Protein AF-A0A8T5TTQ6-F1 (afdb_monomer_lite)

pLDDT: mean 71.46, std 14.11, range [25.94, 92.44]

Radius of gyration: 20.13 Å; chains: 1; bounding box: 42×53×56 Å

Structure (mmCIF, N/CA/C/O backbone):
data_AF-A0A8T5TTQ6-F1
#
_entry.id   AF-A0A8T5TTQ6-F1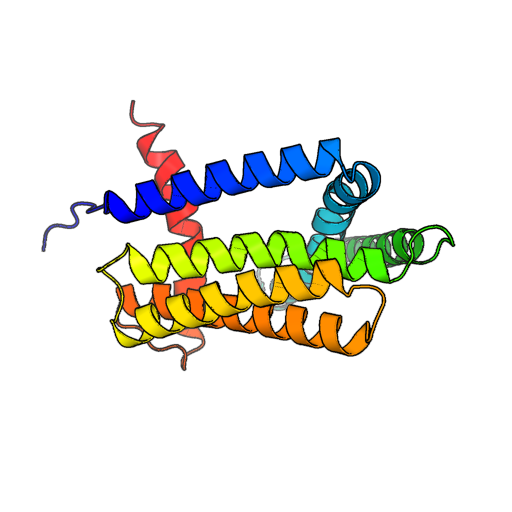
#
loop_
_atom_site.group_PDB
_atom_site.id
_atom_site.type_symbol
_atom_site.label_atom_id
_atom_site.label_alt_id
_atom_site.label_comp_id
_atom_site.label_asym_id
_atom_site.label_entity_id
_atom_site.label_seq_id
_atom_site.pdbx_PDB_ins_code
_atom_site.Cartn_x
_atom_site.Cartn_y
_atom_site.Cartn_z
_atom_site.occupancy
_atom_site.B_iso_or_equiv
_atom_site.auth_seq_id
_atom_site.auth_comp_id
_atom_site.auth_asym_id
_atom_site.auth_atom_id
_atom_site.pdbx_PDB_model_num
ATOM 1 N N . MET A 1 1 ? -15.561 -0.392 35.093 1.00 35.78 1 MET A N 1
ATOM 2 C CA . MET A 1 1 ? -14.803 -1.335 34.239 1.00 35.78 1 MET A CA 1
ATOM 3 C C . MET A 1 1 ? -13.397 -0.790 34.070 1.00 35.78 1 MET A C 1
ATOM 5 O O . MET A 1 1 ? -13.242 0.322 33.590 1.00 35.78 1 MET A O 1
ATOM 9 N N . SER A 1 2 ? -12.405 -1.515 34.583 1.00 25.94 2 SER A N 1
ATOM 10 C CA . SE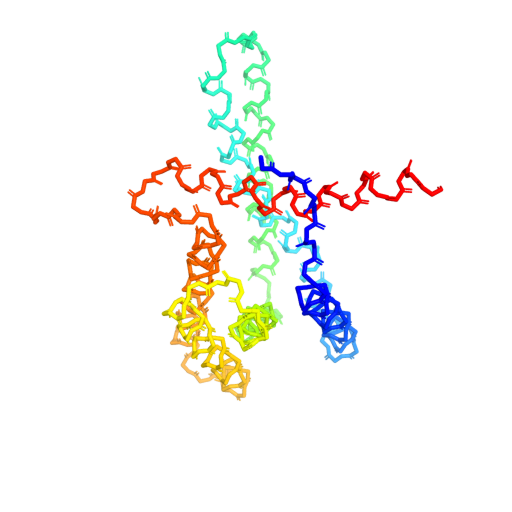R A 1 2 ? -11.007 -1.082 34.675 1.00 25.94 2 SER A CA 1
ATOM 11 C C . SER A 1 2 ? -10.356 -1.003 33.289 1.00 25.94 2 SER A C 1
ATOM 13 O O . SER A 1 2 ? -10.208 -2.018 32.612 1.00 25.94 2 SER A O 1
ATOM 15 N N . HIS A 1 3 ? -9.965 0.207 32.884 1.00 33.44 3 HIS A N 1
ATOM 16 C CA . HIS A 1 3 ? -9.176 0.521 31.687 1.00 33.44 3 HIS A CA 1
ATOM 17 C C . HIS A 1 3 ? -7.699 0.115 31.884 1.00 33.44 3 HIS A C 1
ATOM 19 O O . HIS A 1 3 ? -6.787 0.928 31.766 1.00 33.44 3 HIS A O 1
ATOM 25 N N . LYS A 1 4 ? -7.431 -1.155 32.212 1.00 37.69 4 LYS A N 1
ATOM 26 C CA . LYS A 1 4 ? -6.070 -1.699 32.132 1.00 37.69 4 LYS A CA 1
ATOM 27 C C . LYS A 1 4 ? -5.820 -2.192 30.712 1.00 37.69 4 LYS A C 1
ATOM 29 O O . LYS A 1 4 ? -6.401 -3.180 30.274 1.00 37.69 4 LYS A O 1
ATOM 34 N N . SER A 1 5 ? -4.962 -1.439 30.027 1.00 39.16 5 SER A N 1
ATOM 35 C CA . SER A 1 5 ? -4.229 -1.774 28.807 1.00 39.16 5 SER A CA 1
ATOM 36 C C . SER A 1 5 ? -3.889 -3.268 28.737 1.00 39.16 5 SER A C 1
ATOM 38 O O . SER A 1 5 ? -2.884 -3.727 29.274 1.00 39.16 5 SER A O 1
ATOM 40 N N . TYR A 1 6 ? -4.728 -4.047 28.057 1.00 41.78 6 TYR A N 1
ATOM 41 C CA . TYR A 1 6 ? -4.294 -5.309 27.474 1.00 41.78 6 TYR A CA 1
ATOM 42 C C . TYR A 1 6 ? -3.730 -4.988 26.094 1.00 41.78 6 TYR A C 1
ATOM 44 O O . TYR A 1 6 ? -4.358 -5.237 25.062 1.00 41.78 6 TYR A O 1
ATOM 52 N N . MET A 1 7 ? -2.518 -4.429 26.061 1.00 51.47 7 MET A N 1
ATOM 53 C CA . MET A 1 7 ? -1.694 -4.514 24.863 1.00 51.47 7 MET A CA 1
ATOM 54 C C . MET A 1 7 ? -1.405 -6.001 24.627 1.00 51.47 7 MET A C 1
ATOM 56 O O . MET A 1 7 ? -0.550 -6.617 25.260 1.00 51.47 7 MET A O 1
ATOM 60 N N . ASN A 1 8 ? -2.221 -6.623 23.776 1.00 63.75 8 ASN A N 1
ATOM 61 C CA . ASN A 1 8 ? -2.176 -8.057 23.529 1.00 63.75 8 ASN A CA 1
ATOM 62 C C . ASN A 1 8 ? -0.785 -8.435 22.986 1.00 63.75 8 ASN A C 1
ATOM 64 O O . ASN A 1 8 ? -0.402 -7.972 21.910 1.00 63.75 8 ASN A O 1
ATOM 68 N N . ARG A 1 9 ? -0.039 -9.291 23.704 1.00 65.62 9 ARG A N 1
ATOM 69 C CA . ARG A 1 9 ? 1.319 -9.740 23.322 1.00 65.62 9 ARG A CA 1
ATOM 70 C C . ARG A 1 9 ? 1.391 -10.228 21.870 1.00 65.62 9 ARG A C 1
ATOM 72 O O . ARG A 1 9 ? 2.394 -9.999 21.201 1.00 65.62 9 ARG A O 1
ATOM 79 N N . ARG A 1 10 ? 0.308 -10.823 21.351 1.00 64.75 10 ARG A N 1
ATOM 80 C CA . ARG A 1 10 ? 0.212 -11.269 19.951 1.00 64.75 10 ARG A CA 1
ATOM 81 C C . ARG A 1 10 ? 0.235 -10.104 18.955 1.00 64.75 10 ARG A C 1
ATOM 83 O O . ARG A 1 10 ? 0.868 -10.218 17.913 1.00 64.75 10 ARG A O 1
ATOM 90 N N . LYS A 1 11 ? -0.381 -8.958 19.278 1.00 64.56 11 LYS A N 1
ATOM 91 C CA . LYS A 1 11 ? -0.320 -7.745 18.437 1.00 64.56 11 LYS A CA 1
ATOM 92 C C . LYS A 1 11 ? 1.098 -7.184 18.368 1.00 64.56 11 LYS A C 1
ATOM 94 O O . LYS A 1 11 ? 1.550 -6.809 17.290 1.00 64.56 11 LYS A O 1
ATOM 99 N N . LEU A 1 12 ? 1.794 -7.160 19.504 1.00 66.62 12 LEU A N 1
ATOM 100 C CA . LEU A 1 12 ? 3.167 -6.665 19.595 1.00 66.62 12 LEU A CA 1
ATOM 101 C C . LEU A 1 12 ? 4.131 -7.583 18.830 1.00 66.62 12 LEU A C 1
ATOM 103 O O . LEU A 1 12 ? 4.945 -7.103 18.050 1.00 66.62 12 LEU A O 1
ATOM 107 N N . MET A 1 13 ? 3.950 -8.902 18.944 1.00 69.81 13 MET A N 1
ATOM 108 C CA . MET A 1 13 ? 4.696 -9.890 18.161 1.00 69.81 13 MET A CA 1
ATOM 109 C C . MET A 1 13 ? 4.480 -9.717 16.650 1.00 69.81 13 MET A C 1
ATOM 111 O O . MET A 1 13 ? 5.453 -9.674 15.904 1.00 69.81 13 MET A O 1
ATOM 115 N N . VAL A 1 14 ? 3.233 -9.543 16.190 1.00 71.81 14 VAL A N 1
ATOM 116 C CA . VAL A 1 14 ? 2.944 -9.299 14.764 1.00 71.81 14 VAL A CA 1
ATOM 117 C C . VAL A 1 14 ? 3.561 -7.985 14.285 1.00 71.81 14 VAL A C 1
ATOM 119 O O . VAL A 1 14 ? 4.157 -7.951 13.213 1.00 71.81 14 VAL A O 1
ATOM 122 N N . ASN A 1 15 ? 3.464 -6.910 15.069 1.00 68.12 15 ASN A N 1
ATOM 123 C CA . ASN A 1 15 ? 4.078 -5.632 14.710 1.00 68.12 15 ASN A CA 1
ATOM 124 C C . ASN A 1 15 ? 5.611 -5.730 14.649 1.00 68.12 15 ASN A C 1
ATOM 126 O O . ASN A 1 15 ? 6.204 -5.158 13.739 1.00 68.12 15 ASN A O 1
ATOM 130 N N . ASN A 1 16 ? 6.244 -6.495 15.543 1.00 71.44 16 ASN A N 1
ATOM 131 C CA . ASN A 1 16 ? 7.686 -6.742 15.501 1.00 71.44 16 ASN A CA 1
ATOM 132 C C . ASN A 1 16 ? 8.085 -7.569 14.273 1.00 71.44 16 ASN A C 1
ATOM 134 O O . ASN A 1 16 ? 9.034 -7.202 13.592 1.00 71.44 16 ASN A O 1
ATOM 138 N N . ILE A 1 17 ? 7.346 -8.636 13.942 1.00 73.94 17 ILE A N 1
ATOM 139 C CA . ILE A 1 17 ? 7.608 -9.447 12.739 1.00 73.94 17 ILE A CA 1
ATOM 140 C C . ILE A 1 17 ? 7.480 -8.587 11.478 1.00 73.94 17 ILE A C 1
ATOM 142 O O . ILE A 1 17 ? 8.355 -8.627 10.616 1.00 73.94 17 ILE A O 1
ATOM 146 N N . VAL A 1 18 ? 6.423 -7.776 11.374 1.00 73.69 18 VAL A N 1
ATOM 147 C CA . VAL A 1 18 ? 6.233 -6.852 10.246 1.00 73.69 18 VAL A CA 1
ATOM 148 C C . VAL A 1 18 ? 7.346 -5.803 10.209 1.00 73.69 18 VAL A C 1
ATOM 150 O O . VAL A 1 18 ? 7.885 -5.543 9.139 1.00 73.69 18 VAL A O 1
ATOM 153 N N . GLY A 1 19 ? 7.739 -5.248 11.358 1.00 68.06 19 GLY A N 1
ATOM 154 C CA . GLY A 1 19 ? 8.848 -4.297 11.467 1.00 68.06 19 GLY A CA 1
ATOM 155 C C . GLY A 1 19 ? 10.176 -4.883 10.984 1.00 68.06 19 GLY A C 1
ATOM 156 O O . GLY A 1 19 ? 10.836 -4.289 10.137 1.00 68.06 19 GLY A O 1
ATOM 157 N N . VAL A 1 20 ? 10.532 -6.084 11.444 1.00 70.81 20 VAL A N 1
ATOM 158 C CA . VAL A 1 20 ? 11.734 -6.803 10.990 1.00 70.81 20 VAL A CA 1
ATOM 159 C C . VAL A 1 20 ? 11.646 -7.124 9.496 1.00 70.81 20 VAL A C 1
ATOM 161 O O . VAL A 1 20 ? 12.619 -6.934 8.771 1.00 70.81 20 VAL A O 1
ATOM 164 N N . SER A 1 21 ? 10.471 -7.530 9.009 1.00 70.69 21 SER A N 1
ATOM 165 C CA . SER A 1 21 ? 10.246 -7.802 7.583 1.00 70.69 21 SER A CA 1
ATOM 166 C C . SER A 1 21 ? 10.460 -6.553 6.726 1.00 70.69 21 SER A C 1
ATOM 168 O O . SER A 1 21 ? 11.069 -6.646 5.667 1.00 70.69 21 SER A O 1
ATOM 170 N N . ILE A 1 22 ? 10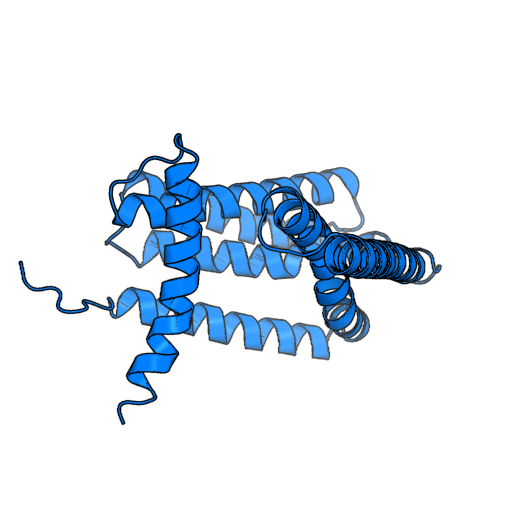.029 -5.375 7.193 1.00 74.12 22 ILE A N 1
ATOM 171 C CA . ILE A 1 22 ? 10.285 -4.095 6.516 1.00 74.12 22 ILE A CA 1
ATOM 172 C C . ILE A 1 22 ? 11.791 -3.841 6.402 1.00 74.12 22 ILE A C 1
ATOM 174 O O . ILE A 1 22 ? 12.264 -3.516 5.317 1.00 74.12 22 ILE A O 1
ATOM 178 N N . VAL A 1 23 ? 12.553 -4.026 7.485 1.00 71.81 23 VAL A N 1
ATOM 179 C CA . VAL A 1 23 ? 14.011 -3.810 7.471 1.00 71.81 23 VAL A CA 1
ATOM 180 C C . VAL A 1 23 ? 14.699 -4.771 6.500 1.00 71.81 23 VAL A C 1
ATOM 182 O O . VAL A 1 23 ? 15.519 -4.336 5.695 1.00 71.81 23 VAL A O 1
ATOM 185 N N . ILE A 1 24 ? 14.331 -6.056 6.521 1.00 72.75 24 ILE A N 1
ATOM 186 C CA . ILE A 1 24 ? 14.884 -7.069 5.610 1.00 72.75 24 ILE A CA 1
ATOM 187 C C . ILE A 1 24 ? 14.569 -6.719 4.153 1.00 72.75 24 ILE A C 1
ATOM 189 O O . ILE A 1 24 ? 15.452 -6.790 3.301 1.00 72.75 24 ILE A O 1
ATOM 193 N N . VAL A 1 25 ? 13.334 -6.306 3.859 1.00 69.12 25 VAL A N 1
ATOM 194 C CA . VAL A 1 25 ? 12.915 -5.946 2.498 1.00 69.12 25 VAL A CA 1
ATOM 195 C C . VAL A 1 25 ? 13.632 -4.687 2.003 1.00 69.12 25 VAL A C 1
ATOM 197 O O . VAL A 1 25 ? 14.098 -4.675 0.866 1.00 69.12 25 VAL A O 1
ATOM 200 N N . ILE A 1 26 ? 13.796 -3.663 2.848 1.00 66.75 26 ILE A N 1
ATOM 201 C CA . ILE A 1 26 ? 14.572 -2.458 2.510 1.00 66.75 26 ILE A CA 1
ATOM 202 C C . ILE A 1 26 ? 16.041 -2.817 2.255 1.00 66.75 26 ILE A C 1
ATOM 204 O O . ILE A 1 26 ? 16.638 -2.342 1.290 1.00 66.75 26 ILE A O 1
ATOM 208 N N . PHE A 1 27 ? 16.631 -3.680 3.085 1.00 65.25 27 PHE A N 1
ATOM 209 C CA . PHE A 1 27 ? 18.018 -4.107 2.914 1.00 65.25 27 PHE A CA 1
ATOM 210 C C . PHE A 1 27 ? 18.211 -4.913 1.621 1.00 65.25 27 PHE A C 1
ATOM 212 O O . PHE A 1 27 ? 19.120 -4.628 0.842 1.00 65.25 27 PHE A O 1
ATOM 219 N N . ALA A 1 28 ? 17.309 -5.856 1.334 1.00 65.88 28 ALA A N 1
ATOM 220 C CA . ALA A 1 28 ? 17.296 -6.598 0.075 1.00 65.88 28 ALA A CA 1
ATOM 221 C C . ALA A 1 28 ? 17.125 -5.661 -1.135 1.00 65.88 28 ALA A C 1
ATOM 223 O O . ALA A 1 28 ? 17.815 -5.815 -2.143 1.00 65.88 28 ALA A O 1
ATOM 224 N N . GLN A 1 29 ? 16.273 -4.636 -1.032 1.00 62.34 29 GLN A N 1
ATOM 225 C CA . GLN A 1 29 ? 16.134 -3.610 -2.067 1.00 62.34 29 GLN A CA 1
ATOM 226 C C . GLN A 1 29 ? 17.422 -2.816 -2.287 1.00 62.34 29 GLN A C 1
ATOM 228 O O . GLN A 1 29 ? 17.786 -2.568 -3.432 1.00 62.34 29 GLN A O 1
ATOM 233 N N . LEU A 1 30 ? 18.125 -2.413 -1.229 1.00 63.66 30 LEU A N 1
ATOM 234 C CA . LEU A 1 30 ? 19.385 -1.677 -1.362 1.00 63.66 30 LEU A CA 1
ATOM 235 C C . LEU A 1 30 ? 20.489 -2.529 -2.005 1.00 63.66 30 LEU A C 1
ATOM 237 O O . LEU A 1 30 ? 21.296 -1.990 -2.762 1.00 63.66 30 LEU A O 1
ATOM 241 N N . MET A 1 31 ? 20.496 -3.839 -1.738 1.00 62.47 31 MET A N 1
ATOM 242 C CA . MET A 1 31 ? 21.456 -4.797 -2.299 1.00 62.47 31 MET A CA 1
ATOM 243 C C . MET A 1 31 ? 21.195 -5.100 -3.784 1.00 62.47 31 MET A C 1
ATOM 245 O O . MET A 1 31 ? 22.126 -5.050 -4.582 1.00 62.47 31 MET A O 1
ATOM 249 N N . PHE A 1 32 ? 19.946 -5.388 -4.170 1.00 59.78 32 PHE A N 1
ATOM 250 C CA . PHE A 1 32 ? 19.614 -5.873 -5.522 1.00 59.78 32 PHE A CA 1
ATOM 251 C C . PHE A 1 32 ? 19.016 -4.806 -6.449 1.00 59.78 32 PHE A C 1
ATOM 253 O O . PHE A 1 32 ? 19.104 -4.916 -7.668 1.00 59.78 32 PHE A O 1
ATOM 260 N N . PHE A 1 33 ? 18.421 -3.753 -5.889 1.00 63.03 33 PHE A N 1
ATOM 261 C CA . PHE A 1 33 ? 17.619 -2.765 -6.613 1.00 63.03 33 PHE A CA 1
ATOM 262 C C . PHE A 1 33 ? 17.938 -1.334 -6.158 1.00 63.03 33 PHE A C 1
ATOM 264 O O . PHE A 1 33 ? 17.043 -0.518 -5.938 1.00 63.03 33 PHE A O 1
ATOM 271 N N . ARG A 1 34 ? 19.230 -1.015 -6.017 1.00 63.22 34 ARG A N 1
ATOM 272 C CA . ARG A 1 34 ? 19.731 0.249 -5.446 1.00 63.22 34 ARG A CA 1
ATOM 273 C C . ARG A 1 34 ? 19.085 1.503 -6.053 1.00 63.22 34 ARG A C 1
ATOM 275 O O . ARG A 1 34 ? 18.713 2.409 -5.314 1.00 63.22 34 ARG A O 1
ATOM 282 N N . LEU A 1 35 ? 18.893 1.533 -7.376 1.00 61.16 35 LEU A N 1
ATOM 283 C CA . LEU A 1 35 ? 18.215 2.634 -8.074 1.00 61.16 35 LEU A CA 1
ATOM 284 C C . LEU A 1 35 ? 16.740 2.756 -7.649 1.00 61.16 35 LEU A C 1
ATOM 286 O O . LEU A 1 35 ? 16.281 3.845 -7.326 1.00 61.16 35 LEU A O 1
ATOM 290 N N . ILE A 1 36 ? 16.024 1.632 -7.556 1.00 62.56 36 ILE A N 1
ATOM 291 C CA . ILE A 1 36 ? 14.618 1.575 -7.120 1.00 62.56 36 ILE A CA 1
ATOM 292 C C . ILE A 1 36 ? 14.483 2.015 -5.665 1.00 62.56 36 ILE A C 1
ATOM 294 O O . ILE A 1 36 ? 13.553 2.743 -5.330 1.00 62.56 36 ILE A O 1
ATOM 298 N N . ALA A 1 37 ? 15.410 1.600 -4.801 1.00 58.69 37 ALA A N 1
ATOM 299 C CA . ALA A 1 37 ? 15.423 1.976 -3.393 1.00 58.69 37 ALA A CA 1
ATOM 300 C C . ALA A 1 37 ? 15.626 3.491 -3.217 1.00 58.69 37 ALA A C 1
ATOM 302 O O . ALA A 1 37 ? 14.857 4.138 -2.507 1.00 58.69 37 ALA A O 1
ATOM 303 N N . ILE A 1 38 ? 16.602 4.073 -3.922 1.00 64.12 38 ILE A N 1
ATOM 304 C CA . ILE A 1 38 ? 16.866 5.520 -3.904 1.00 64.12 38 ILE A CA 1
ATOM 305 C C . ILE A 1 38 ? 15.666 6.290 -4.467 1.00 64.12 38 ILE A C 1
ATOM 307 O O . ILE A 1 38 ? 15.212 7.256 -3.856 1.00 64.12 38 ILE A O 1
ATOM 311 N N . MET A 1 39 ? 15.092 5.827 -5.580 1.00 64.31 39 MET A N 1
ATOM 312 C CA . MET A 1 39 ? 13.882 6.421 -6.147 1.00 64.31 39 MET A CA 1
ATOM 313 C C . MET A 1 39 ? 12.695 6.318 -5.189 1.00 64.31 39 MET A C 1
ATOM 315 O O . MET A 1 39 ? 11.964 7.283 -5.040 1.00 64.31 39 MET A O 1
ATOM 319 N N . SER A 1 40 ? 12.521 5.203 -4.479 1.00 63.19 40 SER A N 1
ATOM 320 C CA . SER A 1 40 ? 11.467 5.022 -3.468 1.00 63.19 40 SER A CA 1
ATOM 321 C C . SER A 1 40 ? 11.568 6.029 -2.337 1.00 63.19 40 SER A C 1
ATOM 323 O O . SER A 1 40 ? 10.576 6.678 -2.010 1.00 63.19 40 SER A O 1
ATOM 325 N N . ILE A 1 41 ? 12.768 6.224 -1.794 1.00 64.00 41 ILE A N 1
ATOM 326 C CA . ILE A 1 41 ? 13.015 7.185 -0.713 1.00 64.00 41 ILE A CA 1
ATOM 327 C C . ILE A 1 41 ? 12.645 8.615 -1.129 1.00 64.00 41 ILE A C 1
ATOM 329 O O . ILE A 1 41 ? 12.250 9.400 -0.276 1.00 64.00 41 ILE A O 1
ATOM 333 N N . VAL A 1 42 ? 12.722 8.953 -2.418 1.00 66.81 42 VAL A N 1
ATOM 334 C CA . VAL A 1 42 ? 12.402 10.295 -2.929 1.00 66.81 42 VAL A CA 1
ATOM 335 C C . VAL A 1 42 ? 10.949 10.406 -3.409 1.00 66.81 42 VAL A C 1
ATOM 337 O O . VAL A 1 42 ? 10.267 11.388 -3.116 1.00 66.81 42 VAL A O 1
ATOM 340 N N . VAL A 1 43 ? 10.442 9.388 -4.105 1.00 67.94 43 VAL A N 1
ATOM 341 C CA . VAL A 1 43 ? 9.086 9.353 -4.671 1.00 67.94 43 VAL A CA 1
ATOM 342 C C . VAL A 1 43 ? 8.033 9.309 -3.574 1.00 67.94 43 VAL A C 1
ATOM 344 O O . VAL A 1 43 ? 7.045 10.025 -3.687 1.00 67.94 43 VAL A O 1
ATOM 347 N N . TYR A 1 44 ? 8.220 8.526 -2.504 1.00 65.62 44 TYR A N 1
ATOM 348 C CA . TYR A 1 44 ? 7.209 8.427 -1.444 1.00 65.62 44 TYR A CA 1
ATOM 349 C C . TYR A 1 44 ? 6.962 9.763 -0.719 1.00 65.62 44 TYR A C 1
ATOM 351 O O . TYR A 1 44 ? 5.799 10.164 -0.638 1.00 65.62 44 TYR A O 1
ATOM 359 N N . PRO A 1 45 ? 7.984 10.507 -0.244 1.00 66.19 45 PRO A N 1
ATOM 360 C CA . PRO A 1 45 ? 7.782 11.834 0.338 1.00 66.19 45 PRO A CA 1
ATOM 361 C C . PRO A 1 45 ? 7.137 12.821 -0.632 1.00 66.19 45 PRO A C 1
ATOM 363 O O . PRO A 1 45 ? 6.218 13.540 -0.248 1.00 66.19 45 PRO A O 1
ATOM 366 N N . MET A 1 46 ? 7.565 12.826 -1.899 1.00 70.81 46 MET A N 1
ATOM 367 C CA . MET A 1 46 ? 7.003 13.733 -2.901 1.00 70.81 46 MET A CA 1
ATOM 368 C C . MET A 1 46 ? 5.541 13.391 -3.199 1.00 70.81 46 MET A C 1
ATOM 370 O O . MET A 1 46 ? 4.682 14.269 -3.146 1.00 70.81 46 MET A O 1
ATOM 374 N N . ALA A 1 47 ? 5.218 12.116 -3.404 1.00 73.81 47 ALA A N 1
ATOM 375 C CA . ALA A 1 47 ? 3.849 11.657 -3.609 1.00 73.81 47 ALA A CA 1
ATOM 376 C C . ALA A 1 47 ? 2.944 11.950 -2.405 1.00 73.81 47 ALA A C 1
ATOM 378 O O . ALA A 1 47 ? 1.775 12.256 -2.608 1.00 73.81 47 ALA A O 1
ATOM 379 N N . LEU A 1 48 ? 3.467 11.920 -1.171 1.00 72.88 48 LEU A N 1
ATOM 380 C CA . LEU A 1 48 ? 2.730 12.279 0.049 1.00 72.88 48 LEU A CA 1
ATOM 381 C C . LEU A 1 48 ? 2.453 13.785 0.182 1.00 72.88 48 LEU A C 1
ATOM 383 O O . LEU A 1 48 ? 1.452 14.159 0.798 1.00 72.88 48 LEU A O 1
ATOM 387 N N . LEU A 1 49 ? 3.269 14.653 -0.426 1.00 72.81 49 LEU A N 1
ATOM 388 C CA . LEU A 1 49 ? 3.010 16.098 -0.448 1.00 72.81 49 LEU A CA 1
ATOM 389 C C . LEU A 1 49 ? 1.732 16.453 -1.220 1.00 72.81 49 LEU A C 1
ATOM 391 O O . LEU A 1 49 ? 1.089 17.444 -0.888 1.00 72.81 49 LEU A O 1
ATOM 395 N N . VAL A 1 50 ? 1.320 15.635 -2.194 1.00 71.94 50 VAL A N 1
ATOM 396 C CA . VAL A 1 50 ? 0.093 15.858 -2.978 1.00 71.94 50 VAL A CA 1
ATOM 397 C C . VAL A 1 50 ? -1.182 15.714 -2.124 1.00 71.94 50 VAL A C 1
ATOM 399 O O . VAL A 1 50 ? -1.924 16.693 -2.006 1.00 71.94 50 VAL A O 1
ATOM 402 N N . PRO A 1 51 ? -1.470 14.568 -1.468 1.00 70.75 51 PRO A N 1
ATOM 403 C CA . PRO A 1 51 ? -2.626 14.441 -0.585 1.00 70.75 51 PRO A CA 1
ATOM 404 C C . PRO A 1 51 ? -2.507 15.331 0.659 1.00 70.75 51 PRO A C 1
ATOM 406 O O . PRO A 1 51 ? -3.525 15.834 1.135 1.00 70.75 51 PRO A O 1
ATOM 409 N N . TYR A 1 52 ? -1.292 15.588 1.164 1.00 72.38 52 TYR A N 1
ATOM 410 C CA . TYR A 1 52 ? -1.079 16.581 2.220 1.00 72.38 52 TYR A CA 1
ATOM 411 C C . TYR A 1 52 ? -1.496 17.986 1.766 1.00 72.38 52 TYR A C 1
ATOM 413 O O . TYR A 1 52 ? -2.158 18.705 2.515 1.00 72.38 52 TYR A O 1
ATOM 421 N N . GLY A 1 53 ? -1.184 18.353 0.522 1.00 69.44 53 GLY A N 1
ATOM 422 C CA . GLY A 1 53 ? -1.616 19.608 -0.073 1.00 69.44 53 GLY A CA 1
ATOM 423 C C . GLY A 1 53 ? -3.139 19.717 -0.151 1.00 69.44 53 GLY A C 1
ATOM 424 O O . GLY A 1 53 ? -3.712 20.702 0.310 1.00 69.44 53 GLY A O 1
ATOM 425 N N . VAL A 1 54 ? -3.819 18.663 -0.612 1.00 74.94 54 VAL A N 1
ATOM 426 C CA . VAL A 1 54 ? -5.294 18.598 -0.633 1.00 74.94 54 VAL A CA 1
ATOM 427 C C . VAL A 1 54 ? -5.886 18.745 0.775 1.00 74.94 54 VAL A C 1
ATOM 429 O O . VAL A 1 54 ? -6.829 19.512 0.982 1.00 74.94 54 VAL A O 1
ATOM 432 N N . TYR A 1 55 ? -5.309 18.062 1.767 1.00 76.50 55 TYR A N 1
ATOM 433 C CA . TYR A 1 55 ? -5.732 18.171 3.164 1.00 76.50 55 TYR A CA 1
ATOM 434 C C . TYR A 1 55 ? -5.551 19.590 3.724 1.00 76.50 55 TYR A C 1
ATOM 436 O O . TYR A 1 55 ? -6.436 20.108 4.410 1.00 76.50 55 TYR A O 1
ATOM 444 N N . MET A 1 56 ? -4.432 20.248 3.413 1.00 72.88 56 MET A N 1
ATOM 445 C CA . MET A 1 56 ? -4.166 21.620 3.845 1.00 72.88 56 MET A CA 1
ATOM 446 C C . MET A 1 56 ? -5.142 22.614 3.212 1.00 72.88 56 MET A C 1
ATOM 448 O O . MET A 1 56 ? -5.655 23.477 3.925 1.00 72.88 56 MET A O 1
ATOM 452 N N . VAL A 1 57 ? -5.486 22.452 1.929 1.00 78.06 57 VAL A N 1
ATOM 453 C CA . VAL A 1 57 ? -6.533 23.256 1.273 1.00 78.06 57 VAL A CA 1
ATOM 454 C C . VAL A 1 57 ? -7.874 23.088 1.991 1.00 78.06 57 VAL A C 1
ATOM 456 O O . VAL A 1 57 ? -8.495 24.083 2.366 1.00 78.06 57 VAL A O 1
ATOM 459 N N . TYR A 1 58 ? -8.291 21.850 2.272 1.00 77.56 58 TYR A N 1
ATOM 460 C CA . TYR A 1 58 ? -9.518 21.580 3.029 1.00 77.56 58 TYR A CA 1
ATOM 461 C C . TYR A 1 58 ? -9.508 22.259 4.409 1.00 77.56 58 TYR A C 1
ATOM 463 O O . TYR A 1 58 ? -10.475 22.921 4.792 1.00 77.56 58 TYR A O 1
ATOM 471 N N . LYS A 1 59 ? -8.394 22.164 5.145 1.00 74.00 59 LYS A N 1
ATOM 472 C CA . LYS A 1 59 ? -8.249 22.780 6.471 1.00 74.00 59 LYS A CA 1
ATOM 473 C C . LYS A 1 59 ? -8.335 24.311 6.419 1.00 74.00 59 LYS A C 1
ATOM 475 O O . LYS A 1 59 ? -8.956 24.906 7.293 1.00 74.00 59 LYS A O 1
ATOM 480 N N . ILE A 1 60 ? -7.757 24.949 5.399 1.00 77.38 60 ILE A N 1
ATOM 481 C CA . ILE A 1 60 ? -7.801 26.411 5.203 1.00 77.38 60 ILE A CA 1
ATOM 482 C C . ILE A 1 60 ? -9.233 26.901 4.922 1.00 77.38 60 ILE A C 1
ATOM 484 O O . ILE A 1 60 ? -9.621 27.977 5.392 1.00 77.38 60 ILE A O 1
ATOM 488 N N . ILE A 1 61 ? -10.018 26.117 4.175 1.00 77.31 61 ILE A N 1
ATOM 489 C CA . ILE A 1 61 ? -11.418 26.428 3.852 1.00 77.31 61 ILE A CA 1
ATOM 490 C C . ILE A 1 61 ? -12.296 26.331 5.106 1.00 77.31 61 ILE A C 1
ATOM 492 O O . ILE A 1 61 ? -13.100 27.225 5.360 1.00 77.31 61 ILE A O 1
ATOM 496 N N . VAL A 1 62 ? -12.118 25.277 5.907 1.00 77.00 62 VAL A N 1
ATOM 497 C CA . VAL A 1 62 ? -12.983 24.978 7.061 1.00 77.00 62 VAL A CA 1
ATOM 498 C C . VAL A 1 62 ? -12.647 25.817 8.301 1.00 77.00 62 VAL A C 1
ATOM 500 O O . VAL A 1 62 ? -13.535 26.107 9.101 1.00 77.00 62 VAL A O 1
ATOM 503 N N . ASP A 1 63 ? -11.390 26.226 8.487 1.00 74.19 63 ASP A N 1
ATOM 504 C CA . ASP A 1 63 ? -10.981 26.960 9.687 1.00 74.19 63 ASP A CA 1
ATOM 505 C C . ASP A 1 63 ? -11.317 28.461 9.583 1.00 74.19 63 ASP A C 1
ATOM 507 O O . ASP A 1 63 ? -10.712 29.222 8.817 1.00 74.19 63 ASP A O 1
ATOM 511 N N . SER A 1 64 ? -12.310 28.907 10.355 1.00 66.25 64 SER A N 1
ATOM 512 C CA . SER A 1 64 ? -12.771 30.301 10.398 1.00 66.25 64 SER A CA 1
ATOM 513 C C . SER A 1 64 ? -11.870 31.222 11.227 1.00 66.25 64 SER A C 1
ATOM 515 O O . SER A 1 64 ? -12.022 32.438 11.149 1.00 66.25 64 SER A O 1
ATOM 517 N N . LYS A 1 65 ? -10.910 30.674 11.988 1.00 74.88 65 LYS A N 1
ATOM 518 C CA . LYS A 1 65 ? -10.057 31.445 12.911 1.00 74.88 65 LYS A CA 1
ATOM 519 C C . LYS A 1 65 ? -8.790 32.022 12.269 1.00 74.88 65 LYS A C 1
ATOM 521 O O . LYS A 1 65 ? -8.049 32.750 12.923 1.00 74.88 65 LYS A O 1
ATOM 526 N N . ILE A 1 66 ? -8.510 31.691 11.009 1.00 73.31 66 ILE A N 1
ATOM 527 C CA . ILE A 1 66 ? -7.300 32.126 10.299 1.00 73.31 66 ILE A CA 1
ATOM 528 C C . ILE A 1 66 ? -7.585 33.436 9.554 1.00 73.31 66 ILE A C 1
ATOM 530 O O . ILE A 1 66 ? -8.548 33.517 8.792 1.00 73.31 66 ILE A O 1
ATOM 534 N N . THR A 1 67 ? -6.723 34.441 9.727 1.00 82.25 67 THR A N 1
ATOM 535 C CA . THR A 1 67 ? -6.809 35.721 9.007 1.00 82.25 67 THR A CA 1
ATOM 536 C C . THR A 1 67 ? -6.716 35.526 7.488 1.00 82.25 67 THR A C 1
ATOM 538 O O . THR A 1 67 ? -6.010 34.638 7.006 1.00 82.25 67 THR A O 1
ATOM 541 N N . LEU A 1 68 ? -7.408 36.374 6.715 1.00 77.56 68 LEU A N 1
ATOM 542 C CA . LEU A 1 68 ? -7.471 36.284 5.247 1.00 77.56 68 LEU A CA 1
ATOM 543 C C . LEU A 1 68 ? -6.071 36.234 4.604 1.00 77.56 68 LEU A C 1
ATOM 545 O O . LEU A 1 68 ? -5.806 35.380 3.761 1.00 77.56 68 LEU A O 1
ATOM 549 N N . LEU A 1 69 ? -5.153 37.089 5.067 1.00 77.25 69 LEU A N 1
ATOM 550 C CA . LEU A 1 69 ? -3.764 37.134 4.599 1.00 77.25 69 LEU A CA 1
ATOM 551 C C . LEU A 1 69 ? -3.042 35.793 4.820 1.00 77.25 69 LEU A C 1
ATOM 553 O O . LEU A 1 69 ? -2.411 35.260 3.910 1.00 77.25 69 LEU A O 1
ATOM 557 N N . ALA A 1 70 ? -3.182 35.203 6.009 1.00 76.06 70 ALA A N 1
ATOM 558 C CA . ALA A 1 70 ? -2.570 33.917 6.328 1.00 76.06 70 ALA A CA 1
ATOM 559 C C . ALA A 1 70 ? -3.201 32.756 5.538 1.00 76.06 70 ALA A C 1
ATOM 561 O O . ALA A 1 70 ? -2.498 31.796 5.219 1.00 76.06 70 ALA A O 1
ATOM 562 N N . LYS A 1 71 ? -4.496 32.836 5.188 1.00 76.69 71 LYS A N 1
ATOM 563 C CA . LYS A 1 71 ? -5.142 31.869 4.283 1.00 76.69 71 LYS A CA 1
ATOM 564 C C . LYS A 1 71 ? -4.540 31.930 2.881 1.00 76.69 71 LYS A C 1
ATOM 566 O O . LYS A 1 71 ? -4.181 30.884 2.350 1.00 76.69 71 LYS A O 1
ATOM 571 N N . ILE A 1 72 ? -4.377 33.131 2.321 1.00 79.31 72 ILE A N 1
ATOM 572 C CA . ILE A 1 72 ? -3.806 33.339 0.979 1.00 79.31 72 ILE A CA 1
ATOM 573 C C . ILE A 1 72 ? -2.364 32.824 0.920 1.00 79.31 72 ILE A C 1
ATOM 575 O O . ILE A 1 72 ? -2.032 32.042 0.032 1.00 79.31 72 ILE A O 1
ATOM 579 N N . ILE A 1 73 ? -1.529 33.186 1.900 1.00 76.50 73 ILE A N 1
ATOM 580 C CA . ILE A 1 73 ? -0.127 32.746 1.965 1.00 76.50 73 ILE A CA 1
ATOM 581 C C . ILE A 1 73 ? -0.039 31.217 2.060 1.00 76.50 73 ILE A C 1
ATOM 583 O O . ILE A 1 73 ? 0.669 30.584 1.279 1.00 76.50 73 ILE A O 1
ATOM 587 N N . LYS A 1 74 ? -0.791 30.594 2.978 1.00 75.69 74 LYS A N 1
ATOM 588 C CA . LYS A 1 74 ? -0.789 29.130 3.133 1.00 75.69 74 LYS A CA 1
ATOM 589 C C . LYS A 1 74 ? -1.296 28.417 1.882 1.00 75.69 74 LYS A C 1
ATOM 591 O O . LYS A 1 74 ? -0.751 27.374 1.529 1.00 75.69 74 LYS A O 1
ATOM 596 N N . LEU A 1 75 ? -2.305 28.964 1.209 1.00 81.19 75 LEU A N 1
ATOM 597 C CA . LEU A 1 75 ? -2.839 28.396 -0.025 1.00 81.19 75 LEU A CA 1
ATOM 598 C C . LEU A 1 75 ? -1.814 28.485 -1.165 1.00 81.19 75 LEU A C 1
ATOM 600 O O . LEU A 1 75 ? -1.583 27.483 -1.834 1.00 81.19 75 LEU A O 1
ATOM 604 N N . ALA A 1 76 ? -1.127 29.621 -1.316 1.00 79.94 76 ALA A N 1
ATOM 605 C CA . ALA A 1 76 ? -0.058 29.796 -2.299 1.00 79.94 76 ALA A CA 1
ATOM 606 C C . ALA A 1 76 ? 1.100 28.805 -2.081 1.00 79.94 76 ALA A C 1
ATOM 608 O O . ALA A 1 76 ? 1.501 28.121 -3.021 1.00 79.94 76 ALA A O 1
ATOM 609 N N . PHE A 1 77 ? 1.577 28.649 -0.839 1.00 77.81 77 PHE A N 1
ATOM 610 C CA . PHE A 1 77 ? 2.592 27.640 -0.507 1.00 77.81 77 PHE A CA 1
ATOM 611 C C . PHE A 1 77 ? 2.107 26.219 -0.800 1.00 77.81 77 PHE A C 1
ATOM 613 O O . PHE A 1 77 ? 2.844 25.415 -1.359 1.00 77.81 77 PHE A O 1
ATOM 620 N N . THR A 1 78 ? 0.855 25.907 -0.464 1.00 77.94 78 THR A N 1
ATOM 621 C CA . THR A 1 78 ? 0.282 24.572 -0.680 1.00 77.94 78 THR A CA 1
ATOM 622 C C . THR A 1 78 ? 0.195 24.223 -2.166 1.00 77.94 78 THR A C 1
ATOM 624 O O . THR A 1 78 ? 0.577 23.124 -2.572 1.00 77.94 78 THR A O 1
ATOM 627 N N . VAL A 1 79 ? -0.262 25.168 -2.991 1.00 81.12 79 VAL A N 1
ATOM 628 C CA . VAL A 1 79 ? -0.300 25.021 -4.451 1.00 81.12 79 VAL A CA 1
ATOM 629 C C . VAL A 1 79 ? 1.118 24.872 -5.004 1.00 81.12 79 VAL A C 1
ATOM 631 O O . VAL A 1 79 ? 1.362 23.946 -5.774 1.00 81.12 79 VAL A O 1
ATOM 634 N N . ALA A 1 80 ? 2.071 25.694 -4.554 1.00 78.69 80 ALA A N 1
ATOM 635 C CA . ALA A 1 80 ? 3.468 25.602 -4.973 1.00 78.69 80 ALA A CA 1
ATOM 636 C C . ALA A 1 80 ? 4.095 24.238 -4.633 1.00 78.69 80 ALA A C 1
ATOM 638 O O . ALA A 1 80 ? 4.697 23.619 -5.506 1.00 78.69 80 ALA A O 1
ATOM 639 N N . TYR A 1 81 ? 3.901 23.720 -3.414 1.00 75.50 81 TYR A N 1
ATOM 640 C CA . TYR A 1 81 ? 4.394 22.393 -3.023 1.00 75.50 81 TYR A CA 1
ATOM 641 C C . TYR A 1 81 ? 3.761 21.266 -3.839 1.00 75.50 81 TYR A C 1
ATOM 643 O O . TYR A 1 81 ? 4.448 20.319 -4.219 1.00 75.50 81 TYR A O 1
ATOM 651 N N . THR A 1 82 ? 2.465 21.374 -4.134 1.00 78.19 82 THR A N 1
ATOM 652 C CA . THR A 1 82 ? 1.748 20.369 -4.928 1.00 78.19 82 THR A CA 1
ATOM 653 C C . THR A 1 82 ? 2.248 20.361 -6.372 1.00 78.19 82 THR A C 1
ATOM 655 O O . THR A 1 82 ? 2.563 19.299 -6.901 1.00 78.19 82 THR A O 1
ATOM 658 N N . ILE A 1 83 ? 2.391 21.539 -6.992 1.00 77.00 83 ILE A N 1
ATOM 659 C CA . ILE A 1 83 ? 2.929 21.687 -8.351 1.00 77.00 83 ILE A CA 1
ATOM 660 C C . ILE A 1 83 ? 4.375 21.194 -8.408 1.00 77.00 83 ILE A C 1
ATOM 662 O O . ILE A 1 83 ? 4.714 20.408 -9.288 1.00 77.00 83 ILE A O 1
ATOM 666 N N . PHE A 1 84 ? 5.218 21.606 -7.459 1.00 74.19 84 PHE A N 1
ATOM 667 C CA . PHE A 1 84 ? 6.614 21.180 -7.398 1.00 74.19 84 PHE A CA 1
ATOM 668 C C . PHE A 1 84 ? 6.732 19.659 -7.264 1.00 74.19 84 PHE A C 1
ATOM 670 O O . PHE A 1 84 ? 7.498 19.040 -7.996 1.00 74.19 84 PHE A O 1
ATOM 677 N N . SER A 1 85 ? 5.917 19.044 -6.401 1.00 77.56 85 SER A N 1
ATOM 678 C CA . SER A 1 85 ? 5.837 17.587 -6.286 1.00 77.56 85 SER A CA 1
ATOM 679 C C . SER A 1 85 ? 5.414 16.929 -7.605 1.00 77.56 85 SER A C 1
ATOM 681 O O . SER A 1 85 ? 6.077 15.998 -8.055 1.00 77.56 85 SER A O 1
ATOM 683 N N . MET A 1 86 ? 4.371 17.433 -8.275 1.00 75.75 86 MET A N 1
ATOM 684 C CA . MET A 1 86 ? 3.926 16.885 -9.563 1.00 75.75 86 MET A CA 1
ATOM 685 C C . MET A 1 86 ? 4.994 17.007 -10.656 1.00 75.75 86 MET A C 1
ATOM 687 O O . MET A 1 86 ? 5.206 16.050 -11.397 1.00 75.75 86 MET A O 1
ATOM 691 N N . ILE A 1 87 ? 5.691 18.145 -10.747 1.00 73.19 87 ILE A N 1
ATOM 692 C CA . ILE A 1 87 ? 6.795 18.350 -11.697 1.00 73.19 87 ILE A CA 1
ATOM 693 C C . ILE A 1 87 ? 7.935 17.381 -11.394 1.00 73.19 87 ILE A C 1
ATOM 695 O O . ILE A 1 87 ? 8.443 16.738 -12.307 1.00 73.19 87 ILE A O 1
ATOM 699 N N . PHE A 1 88 ? 8.316 17.242 -10.125 1.00 67.88 88 PHE A N 1
ATOM 700 C CA . PHE A 1 88 ? 9.414 16.373 -9.720 1.00 67.88 88 PHE A CA 1
ATOM 701 C C . PHE A 1 88 ? 9.087 14.896 -9.962 1.00 67.88 88 PHE A C 1
ATOM 703 O O . PHE A 1 88 ? 9.912 14.168 -10.506 1.00 67.88 88 PHE A O 1
ATOM 710 N N . LEU A 1 89 ? 7.864 14.464 -9.637 1.00 71.62 89 LEU A N 1
ATOM 711 C CA . LEU A 1 89 ? 7.366 13.131 -9.978 1.00 71.62 89 LEU A CA 1
ATOM 712 C C . LEU A 1 89 ? 7.388 12.923 -11.493 1.00 71.62 89 LEU A C 1
ATOM 714 O O . LEU A 1 89 ? 7.905 11.911 -11.954 1.00 71.62 89 LEU A O 1
ATOM 718 N N . ASN A 1 90 ? 6.904 13.893 -12.273 1.00 69.62 90 ASN A N 1
ATOM 719 C CA . ASN A 1 90 ? 6.932 13.801 -13.727 1.00 69.62 90 ASN A CA 1
ATOM 720 C C . ASN A 1 90 ? 8.369 13.685 -14.252 1.00 69.62 90 ASN A C 1
ATOM 722 O O . ASN A 1 90 ? 8.646 12.772 -15.016 1.00 69.62 90 ASN A O 1
ATOM 726 N N . MET A 1 91 ? 9.311 14.520 -13.801 1.00 64.69 91 MET A N 1
ATOM 727 C CA . MET A 1 91 ? 10.734 14.427 -14.171 1.00 64.69 91 MET A CA 1
ATOM 728 C C . MET A 1 91 ? 11.331 13.056 -13.846 1.00 64.69 91 MET A C 1
ATOM 730 O O . MET A 1 91 ? 12.071 12.490 -14.647 1.00 64.69 91 MET A O 1
ATOM 734 N N . LEU A 1 92 ? 10.976 12.507 -12.687 1.00 64.25 92 LEU A N 1
ATOM 735 C CA . LEU A 1 92 ? 11.456 11.212 -12.229 1.00 64.25 92 LEU A CA 1
ATOM 736 C C . LEU A 1 92 ? 10.896 10.068 -13.089 1.00 64.25 92 LEU A C 1
ATOM 738 O O . LEU A 1 92 ? 11.594 9.087 -13.300 1.00 64.25 92 LEU A O 1
ATOM 742 N N . PHE A 1 93 ? 9.689 10.208 -13.643 1.00 64.25 93 PHE A N 1
ATOM 743 C CA . PHE A 1 93 ? 9.063 9.208 -14.518 1.00 64.25 93 PHE A CA 1
ATOM 744 C C . PHE A 1 93 ? 9.218 9.471 -16.031 1.00 64.25 93 PHE A C 1
ATOM 746 O O . PHE A 1 93 ? 8.856 8.602 -16.820 1.00 64.25 93 PHE A O 1
ATOM 753 N N . SER A 1 94 ? 9.755 10.622 -16.460 1.00 59.50 94 SER A N 1
ATOM 754 C CA . SER A 1 94 ? 9.808 11.042 -17.878 1.00 59.50 94 SER A CA 1
ATOM 755 C C . SER A 1 94 ? 11.164 10.847 -18.572 1.00 59.50 94 SER A C 1
ATOM 757 O O . SER A 1 94 ? 11.288 11.169 -19.752 1.00 59.50 94 SER A O 1
ATOM 759 N N . TYR A 1 95 ? 12.172 10.275 -17.902 1.00 52.72 95 TYR A N 1
ATOM 760 C CA . TYR A 1 95 ? 13.490 9.999 -18.499 1.00 52.72 95 TYR A CA 1
ATOM 761 C C . TYR A 1 95 ? 13.674 8.522 -18.923 1.00 52.72 95 TYR A C 1
ATOM 763 O O . TYR A 1 95 ? 13.178 7.613 -18.254 1.00 52.72 95 TYR A O 1
ATOM 771 N N . PRO A 1 96 ? 14.439 8.244 -20.001 1.00 56.47 96 PRO A N 1
ATOM 772 C CA . PRO A 1 96 ? 14.367 7.012 -20.799 1.00 56.47 96 PRO A CA 1
ATOM 773 C C . PRO A 1 96 ? 14.980 5.753 -20.156 1.00 56.47 96 PRO A C 1
ATOM 775 O O . PRO A 1 96 ? 15.100 4.724 -20.816 1.00 56.47 96 PRO A O 1
ATOM 778 N N . HIS A 1 97 ? 15.364 5.793 -18.878 1.00 57.50 97 HIS A N 1
ATOM 779 C CA . HIS A 1 97 ? 16.030 4.674 -18.196 1.00 57.50 97 HIS A CA 1
ATOM 780 C C . HIS A 1 97 ? 15.125 3.879 -17.246 1.00 57.50 97 HIS A C 1
ATOM 782 O O . HIS A 1 97 ? 15.528 2.818 -16.770 1.00 57.50 97 HIS A O 1
ATOM 788 N N . ILE A 1 98 ? 13.899 4.343 -16.987 1.00 64.81 98 ILE A N 1
ATOM 789 C CA . ILE A 1 98 ? 12.945 3.643 -16.120 1.00 64.81 98 ILE A CA 1
ATOM 790 C C . ILE A 1 98 ? 11.924 2.946 -17.011 1.00 64.81 98 ILE A C 1
ATOM 792 O O . ILE A 1 98 ? 10.953 3.541 -17.474 1.00 64.81 98 ILE A O 1
ATOM 796 N N . THR A 1 99 ? 12.157 1.663 -17.283 1.00 72.81 99 THR A N 1
ATOM 797 C CA . THR A 1 99 ? 11.171 0.845 -17.997 1.00 72.81 99 THR A CA 1
ATOM 798 C C . THR A 1 99 ? 9.904 0.691 -17.153 1.00 72.81 99 THR A C 1
ATOM 800 O O . THR A 1 99 ? 9.961 0.673 -15.925 1.00 72.81 99 THR A O 1
ATOM 803 N N . LEU A 1 100 ? 8.741 0.532 -17.794 1.00 72.69 100 LEU A N 1
ATOM 804 C CA . LEU A 1 100 ? 7.447 0.390 -17.101 1.00 72.69 100 LEU A CA 1
ATOM 805 C C . LEU A 1 100 ? 7.452 -0.717 -16.025 1.00 72.69 100 LEU A C 1
ATOM 807 O O . LEU A 1 100 ? 6.791 -0.599 -14.998 1.00 72.69 100 LEU A O 1
ATOM 811 N N . ARG A 1 101 ? 8.286 -1.748 -16.199 1.00 75.38 101 ARG A N 1
ATOM 812 C CA . ARG A 1 101 ? 8.525 -2.847 -15.246 1.00 75.38 101 ARG A CA 1
ATOM 813 C C . ARG A 1 101 ? 8.916 -2.350 -13.849 1.00 75.38 101 ARG A C 1
ATOM 815 O O . ARG A 1 101 ? 8.484 -2.909 -12.845 1.00 75.38 101 ARG A O 1
ATOM 822 N N . TYR A 1 102 ? 9.666 -1.250 -13.772 1.00 75.25 102 TYR A N 1
ATOM 823 C CA . TYR A 1 102 ? 10.063 -0.638 -12.506 1.00 75.25 102 TYR A CA 1
ATOM 824 C C . TYR A 1 102 ? 8.872 -0.140 -11.688 1.00 75.25 102 TYR A C 1
ATOM 826 O O . TYR A 1 102 ? 8.930 -0.199 -10.464 1.00 75.25 102 TYR A O 1
ATOM 834 N N . ILE A 1 103 ? 7.780 0.291 -12.328 1.00 76.75 103 ILE A N 1
ATOM 835 C CA . ILE A 1 103 ? 6.553 0.704 -11.631 1.00 76.75 103 ILE A CA 1
ATOM 836 C C . ILE A 1 103 ? 5.912 -0.507 -10.944 1.00 76.75 103 ILE A C 1
ATOM 838 O O . ILE A 1 103 ? 5.485 -0.412 -9.793 1.00 76.75 103 ILE A O 1
ATOM 842 N N . ILE A 1 104 ? 5.901 -1.669 -11.608 1.00 81.81 104 ILE A N 1
ATOM 843 C CA . ILE A 1 104 ? 5.410 -2.917 -11.012 1.00 81.81 104 ILE A CA 1
ATOM 844 C C . ILE A 1 104 ? 6.288 -3.325 -9.834 1.00 81.81 104 ILE A C 1
ATOM 846 O O . ILE A 1 104 ? 5.753 -3.639 -8.773 1.00 81.81 104 ILE A O 1
ATOM 850 N N . TYR A 1 105 ? 7.615 -3.278 -9.966 1.00 79.44 105 TYR A N 1
ATOM 851 C CA . TYR A 1 105 ? 8.520 -3.593 -8.856 1.00 79.44 105 TYR A CA 1
ATOM 852 C C . TYR A 1 105 ? 8.339 -2.634 -7.681 1.00 79.44 105 TYR A C 1
ATOM 854 O O . TYR A 1 105 ? 8.232 -3.069 -6.535 1.00 79.44 105 TYR A O 1
ATOM 862 N N . PHE A 1 106 ? 8.220 -1.340 -7.969 1.00 75.00 106 PHE A N 1
ATOM 863 C CA . PHE A 1 106 ? 7.993 -0.300 -6.976 1.00 75.00 106 PHE A CA 1
ATOM 864 C C . PHE A 1 106 ? 6.710 -0.526 -6.179 1.00 75.00 106 PHE A C 1
ATOM 866 O O . PHE A 1 106 ? 6.715 -0.393 -4.958 1.00 75.00 106 PHE A O 1
ATOM 873 N N . LEU A 1 107 ? 5.620 -0.886 -6.862 1.00 77.94 107 LEU A N 1
ATOM 874 C CA . LEU A 1 107 ? 4.320 -1.106 -6.238 1.00 77.94 107 LEU A CA 1
ATOM 875 C C . LEU A 1 107 ? 4.241 -2.474 -5.549 1.00 77.94 107 LEU A C 1
ATOM 877 O O . LEU A 1 107 ? 3.642 -2.591 -4.486 1.00 77.94 107 LEU A O 1
ATOM 881 N N . SER A 1 108 ? 4.863 -3.515 -6.100 1.00 80.38 108 SER A N 1
ATOM 882 C CA . SER A 1 108 ? 4.771 -4.884 -5.567 1.00 80.38 108 SER A CA 1
ATOM 883 C C . SER A 1 108 ? 5.382 -5.022 -4.174 1.00 80.38 108 SER A C 1
ATOM 885 O O . SER A 1 108 ? 4.886 -5.794 -3.359 1.00 80.38 108 SER A O 1
ATOM 887 N N . ILE A 1 109 ? 6.424 -4.250 -3.873 1.00 74.62 109 ILE A N 1
ATOM 888 C CA . ILE A 1 109 ? 7.185 -4.345 -2.622 1.00 74.62 109 ILE A CA 1
ATOM 889 C C . ILE A 1 109 ? 6.413 -3.849 -1.383 1.00 74.62 109 ILE A C 1
ATOM 891 O O . ILE A 1 109 ? 6.275 -4.615 -0.430 1.00 74.62 109 ILE A O 1
ATOM 895 N N . PRO A 1 110 ? 5.850 -2.627 -1.338 1.00 73.88 110 PRO A N 1
ATOM 896 C CA . PRO A 1 110 ? 4.983 -2.237 -0.226 1.00 73.88 110 PRO A CA 1
ATOM 897 C C . PRO A 1 110 ? 3.737 -3.127 -0.162 1.00 73.88 110 PRO A C 1
ATOM 899 O O . PRO A 1 110 ? 3.262 -3.449 0.926 1.00 73.88 110 PRO A O 1
ATOM 902 N N . THR A 1 111 ? 3.226 -3.571 -1.314 1.00 82.50 111 THR A N 1
ATOM 903 C CA . THR A 1 111 ? 2.021 -4.401 -1.393 1.00 82.50 111 THR A CA 1
ATOM 904 C C . THR A 1 111 ? 2.253 -5.790 -0.791 1.00 82.50 111 THR A C 1
ATOM 906 O O . THR A 1 111 ? 1.385 -6.289 -0.074 1.00 82.50 111 THR A O 1
ATOM 909 N N . SER A 1 112 ? 3.441 -6.381 -0.968 1.00 82.56 112 SER A N 1
ATOM 910 C CA . SER A 1 112 ? 3.800 -7.665 -0.354 1.00 82.56 112 SER A CA 1
ATOM 911 C C . SER A 1 112 ? 3.939 -7.551 1.168 1.00 82.56 112 SER A C 1
ATOM 913 O O . SER A 1 112 ? 3.417 -8.397 1.892 1.00 82.56 112 SER A O 1
ATOM 915 N N . ILE A 1 113 ? 4.530 -6.462 1.677 1.00 81.19 113 ILE A N 1
ATOM 916 C CA . ILE A 1 113 ? 4.604 -6.173 3.121 1.00 81.19 113 ILE A CA 1
ATOM 917 C C . ILE A 1 113 ? 3.199 -5.973 3.704 1.00 81.19 113 ILE A C 1
ATOM 919 O O . ILE A 1 113 ? 2.868 -6.509 4.766 1.00 81.19 113 ILE A O 1
ATOM 923 N N . ILE A 1 114 ? 2.348 -5.207 3.016 1.00 82.25 114 ILE A N 1
ATOM 924 C CA . ILE A 1 114 ? 0.963 -4.964 3.433 1.00 82.25 114 ILE A CA 1
ATOM 925 C C . ILE A 1 114 ? 0.189 -6.285 3.496 1.00 82.25 114 ILE A C 1
ATOM 927 O O . ILE A 1 114 ? -0.495 -6.518 4.503 1.00 82.25 114 ILE A O 1
ATOM 931 N N . GLY A 1 115 ? 0.349 -7.137 2.477 1.00 83.69 115 GLY A N 1
ATOM 932 C CA . GLY A 1 115 ? -0.238 -8.472 2.391 1.00 83.69 115 GLY A CA 1
ATOM 933 C C . GLY A 1 115 ? 0.244 -9.399 3.507 1.00 83.69 115 GLY A C 1
ATOM 934 O O . GLY A 1 115 ? -0.584 -9.990 4.200 1.00 83.69 115 GLY A O 1
ATOM 935 N N . LEU A 1 116 ? 1.553 -9.440 3.780 1.00 83.88 116 LEU A N 1
ATOM 936 C CA . LEU A 1 116 ? 2.143 -10.200 4.890 1.00 83.88 116 LEU A CA 1
ATOM 937 C C . LEU A 1 116 ? 1.558 -9.758 6.236 1.00 83.88 116 LEU A C 1
ATOM 939 O O . LEU A 1 116 ? 1.135 -10.573 7.054 1.00 83.88 116 LEU A O 1
ATOM 943 N N . ALA A 1 117 ? 1.466 -8.449 6.457 1.00 79.56 117 ALA A N 1
ATOM 944 C CA . ALA A 1 117 ? 0.849 -7.918 7.659 1.00 79.56 117 ALA A CA 1
ATOM 945 C C . ALA A 1 117 ? -0.652 -8.269 7.735 1.00 79.56 117 ALA A C 1
ATOM 947 O O . ALA A 1 117 ? -1.204 -8.343 8.829 1.00 79.56 117 ALA A O 1
ATOM 948 N N . GLY A 1 118 ? -1.350 -8.432 6.604 1.00 81.81 118 GLY A N 1
ATOM 949 C CA . GLY A 1 118 ? -2.774 -8.796 6.555 1.00 81.81 118 GLY A CA 1
ATOM 950 C C . GLY A 1 118 ? -2.962 -10.254 6.947 1.00 81.81 118 GLY A C 1
ATOM 951 O O . GLY A 1 118 ? -3.726 -10.563 7.861 1.00 81.81 118 GLY A O 1
ATOM 952 N N . PHE A 1 119 ? -2.139 -11.107 6.343 1.00 87.50 119 PHE A N 1
ATOM 953 C CA . PHE A 1 119 ? -2.011 -12.524 6.639 1.00 87.50 119 PHE A CA 1
ATOM 954 C C . PHE A 1 119 ? -1.728 -12.780 8.128 1.00 87.50 119 PHE A C 1
ATOM 956 O O . PHE A 1 119 ? -2.512 -13.449 8.802 1.00 87.50 119 PHE A O 1
ATOM 963 N N . LEU A 1 120 ? -0.669 -12.172 8.677 1.00 84.25 120 LEU A N 1
ATOM 964 C CA . LEU A 1 120 ? -0.275 -12.356 10.079 1.00 84.25 120 LEU A CA 1
ATOM 965 C C . LEU A 1 120 ? -1.334 -11.834 11.057 1.00 84.25 120 LEU A C 1
ATOM 967 O O . LEU A 1 120 ? -1.612 -12.479 12.068 1.00 84.25 120 LEU A O 1
ATOM 971 N N . LYS A 1 121 ? -1.957 -10.682 10.765 1.00 78.88 121 LYS A N 1
ATOM 972 C CA . LYS A 1 121 ? -3.003 -10.110 11.628 1.00 78.88 121 LYS A CA 1
ATOM 973 C C . LYS A 1 121 ? -4.294 -10.929 11.603 1.00 78.88 121 LYS A C 1
ATOM 975 O O . LYS A 1 121 ? -4.929 -11.048 12.647 1.00 78.88 121 LYS A O 1
ATOM 980 N N . GLY A 1 122 ? -4.663 -11.503 10.457 1.00 80.44 122 GLY A N 1
ATOM 981 C CA . GLY A 1 122 ? -5.803 -12.417 10.350 1.00 80.44 122 GLY A CA 1
ATOM 982 C C . GLY A 1 122 ? -5.583 -13.715 11.135 1.00 80.44 122 GLY A C 1
ATOM 983 O O . GLY A 1 122 ? -6.488 -14.169 11.840 1.00 80.44 122 GLY A O 1
ATOM 984 N N . LEU A 1 123 ? -4.361 -14.258 11.078 1.00 82.69 123 LEU A N 1
ATOM 985 C CA . LEU A 1 123 ? -3.997 -15.522 11.719 1.00 82.69 123 LEU A CA 1
ATOM 986 C C . LEU A 1 123 ? -3.814 -15.389 13.238 1.00 82.69 123 LEU A C 1
ATOM 988 O O . LEU A 1 123 ? -4.417 -16.142 13.995 1.00 82.69 123 LEU A O 1
ATOM 992 N N . MET A 1 124 ? -3.013 -14.424 13.700 1.00 76.50 124 MET A N 1
ATOM 993 C CA . MET A 1 124 ? -2.499 -14.414 15.079 1.00 76.50 124 MET A CA 1
ATOM 994 C C . MET A 1 124 ? -3.323 -13.590 16.081 1.00 76.50 124 MET A C 1
ATOM 996 O O . MET A 1 124 ? -3.101 -13.721 17.285 1.00 76.50 124 MET A O 1
ATOM 1000 N N . ILE A 1 125 ? -4.224 -12.703 15.641 1.00 75.69 125 ILE A N 1
ATOM 1001 C CA . ILE A 1 125 ? -4.913 -11.771 16.550 1.00 75.69 125 ILE A CA 1
ATOM 1002 C C . ILE A 1 125 ? -6.380 -12.160 16.720 1.00 75.69 125 ILE A C 1
ATOM 1004 O O . ILE A 1 125 ? -7.206 -11.911 15.846 1.00 75.69 125 ILE A O 1
ATOM 1008 N N . ASP A 1 126 ? -6.714 -12.692 17.897 1.00 73.94 126 ASP A N 1
ATOM 1009 C CA . ASP A 1 126 ? -8.069 -13.179 18.196 1.00 73.94 126 ASP A CA 1
ATOM 1010 C C . ASP A 1 126 ? -9.059 -12.117 18.676 1.00 73.94 126 ASP A C 1
ATOM 1012 O O . ASP A 1 126 ? -10.236 -12.407 18.841 1.00 73.94 126 ASP A O 1
ATOM 1016 N N . VAL A 1 127 ? -8.599 -10.880 18.873 1.00 72.06 127 VAL A N 1
ATOM 1017 C CA . VAL A 1 127 ? -9.439 -9.768 19.356 1.00 72.06 127 VAL A CA 1
ATOM 1018 C C . VAL A 1 127 ? -10.412 -9.275 18.275 1.00 72.06 127 VAL A C 1
ATOM 1020 O O . VAL A 1 127 ? -11.415 -8.637 18.577 1.00 72.06 127 VAL A O 1
ATOM 1023 N N . TYR A 1 128 ? -10.124 -9.558 17.005 1.00 77.62 128 TYR A N 1
ATOM 1024 C CA . TYR A 1 128 ? -10.936 -9.102 15.881 1.00 77.62 128 TYR A CA 1
ATOM 1025 C C . TYR A 1 128 ? -12.075 -10.071 15.560 1.00 77.62 128 TYR A C 1
ATOM 1027 O O . TYR A 1 128 ? -11.980 -11.274 15.802 1.00 77.62 128 TYR A O 1
ATOM 1035 N N . SER A 1 129 ? -13.127 -9.555 14.922 1.00 80.62 129 SER A N 1
ATOM 1036 C CA . SER A 1 129 ? -14.253 -10.380 14.473 1.00 80.62 129 SER A CA 1
ATOM 1037 C C . SER A 1 129 ? -13.794 -11.500 13.519 1.00 80.62 129 SER A C 1
ATOM 1039 O O . SER A 1 129 ? -13.014 -11.229 12.596 1.00 80.62 129 SER A O 1
ATOM 1041 N N . PRO A 1 130 ? -14.294 -12.742 13.684 1.00 83.75 130 PRO A N 1
ATOM 1042 C CA . PRO A 1 130 ? -13.843 -13.910 12.923 1.00 83.75 130 PRO A CA 1
ATOM 1043 C C . PRO A 1 130 ? -14.013 -13.742 11.408 1.00 83.75 130 PRO A C 1
ATOM 1045 O O . PRO A 1 130 ? -13.134 -14.139 10.644 1.00 83.75 130 PRO A O 1
ATOM 1048 N N . LEU A 1 131 ? -15.084 -13.073 10.967 1.00 86.25 131 LEU A N 1
ATOM 1049 C CA . LEU A 1 131 ? -15.320 -12.795 9.549 1.00 86.25 131 LEU A CA 1
ATOM 1050 C C . LEU A 1 131 ? -14.242 -11.869 8.964 1.00 86.25 131 LEU A C 1
ATOM 1052 O O . LEU A 1 131 ? -13.665 -12.165 7.919 1.00 86.25 131 LEU A O 1
ATOM 1056 N N . PHE A 1 132 ? -13.913 -10.770 9.652 1.00 83.38 132 PHE A N 1
ATOM 1057 C CA . PHE A 1 132 ? -12.892 -9.829 9.175 1.00 83.38 132 PHE A CA 1
ATOM 1058 C C . PHE A 1 132 ? -11.473 -10.388 9.297 1.00 83.38 132 PHE A C 1
ATOM 1060 O O . PHE A 1 132 ? -10.611 -10.024 8.494 1.00 83.38 132 PHE A O 1
ATOM 1067 N N . ARG A 1 133 ? -11.228 -11.292 10.252 1.00 83.81 133 ARG A N 1
ATOM 1068 C CA . ARG A 1 133 ? -9.973 -12.047 10.350 1.00 83.81 133 ARG A CA 1
ATOM 1069 C C . ARG A 1 133 ? -9.767 -12.955 9.151 1.00 83.81 133 ARG A C 1
ATOM 1071 O O . ARG A 1 133 ? -8.715 -12.877 8.524 1.00 83.81 133 ARG A O 1
ATOM 1078 N N . PHE A 1 134 ? -10.771 -13.766 8.820 1.00 87.44 134 PHE A N 1
ATOM 1079 C CA . PHE A 1 134 ? -10.709 -14.677 7.681 1.00 87.44 134 PHE A CA 1
ATOM 1080 C C . PHE A 1 134 ? -10.513 -13.912 6.367 1.00 87.44 134 PHE A C 1
ATOM 1082 O O . PHE A 1 134 ? -9.614 -14.234 5.596 1.00 87.44 134 PHE A O 1
ATOM 1089 N N . LEU A 1 135 ? -11.261 -12.823 6.157 1.00 87.44 135 LEU A N 1
ATOM 1090 C CA . LEU A 1 135 ? -11.096 -11.977 4.972 1.00 87.44 135 LEU A CA 1
ATOM 1091 C C . LEU A 1 135 ? -9.694 -11.353 4.879 1.00 87.44 135 LEU A C 1
ATOM 1093 O O . LEU A 1 135 ? -9.096 -11.384 3.807 1.00 87.44 135 LEU A O 1
ATOM 1097 N N . ASN A 1 136 ? -9.141 -10.826 5.980 1.00 87.62 136 ASN A N 1
ATOM 1098 C CA . ASN A 1 136 ? -7.771 -10.289 5.984 1.00 87.62 136 ASN A CA 1
ATOM 1099 C C . ASN A 1 136 ? -6.716 -11.372 5.745 1.00 87.62 136 ASN A C 1
ATOM 1101 O O . ASN A 1 136 ? -5.721 -11.110 5.073 1.00 87.62 136 ASN A O 1
ATOM 1105 N N . PHE A 1 137 ? -6.933 -12.578 6.270 1.00 89.25 137 PHE A N 1
ATOM 1106 C CA . PHE A 1 137 ? -6.061 -13.718 6.025 1.00 89.25 137 PHE A CA 1
ATOM 1107 C C . PHE A 1 137 ? -6.047 -14.094 4.537 1.00 89.25 137 PHE A C 1
ATOM 1109 O O . PHE A 1 137 ? -4.981 -14.098 3.923 1.00 89.25 137 PHE A O 1
ATOM 1116 N N . CYS A 1 138 ? -7.220 -14.334 3.940 1.00 91.88 138 CYS A N 1
ATOM 1117 C CA . CYS A 1 138 ? -7.346 -14.736 2.538 1.00 91.88 138 CYS A CA 1
ATOM 1118 C C . CYS A 1 138 ? -6.802 -13.671 1.586 1.00 91.88 138 CYS A C 1
ATOM 1120 O O . CYS A 1 138 ? -6.019 -13.978 0.689 1.00 91.88 138 CYS A O 1
ATOM 1122 N N . VAL A 1 139 ? -7.179 -12.409 1.799 1.00 91.25 139 VAL A N 1
ATOM 1123 C CA . VAL A 1 139 ? -6.723 -11.301 0.955 1.00 91.25 139 VAL A CA 1
ATOM 1124 C C . VAL A 1 139 ? -5.236 -11.061 1.143 1.00 91.25 139 VAL A C 1
ATOM 1126 O O . VAL A 1 139 ? -4.537 -10.883 0.151 1.00 91.25 139 VAL A O 1
ATOM 1129 N N . GLY A 1 140 ? -4.724 -11.111 2.375 1.00 88.31 140 GLY A N 1
ATOM 1130 C CA . GLY A 1 140 ? -3.293 -10.987 2.641 1.00 88.31 140 GLY A CA 1
ATOM 1131 C C . GLY A 1 140 ? -2.483 -12.067 1.923 1.00 88.31 140 GLY A C 1
ATOM 1132 O O . GLY A 1 140 ? -1.507 -11.751 1.245 1.00 88.31 140 GLY A O 1
ATOM 1133 N N . MET A 1 141 ? -2.938 -13.322 1.985 1.00 91.00 141 MET A N 1
ATOM 1134 C CA . MET A 1 141 ? -2.312 -14.449 1.289 1.00 91.00 141 MET A CA 1
ATOM 1135 C C . MET A 1 141 ? -2.341 -14.274 -0.234 1.00 91.00 141 MET A C 1
ATOM 1137 O O . MET A 1 141 ? -1.303 -14.394 -0.885 1.00 91.00 141 MET A O 1
ATOM 1141 N N . PHE A 1 142 ? -3.503 -13.932 -0.800 1.00 92.38 142 PHE A N 1
ATOM 1142 C CA . PHE A 1 142 ? -3.648 -13.701 -2.239 1.00 92.38 142 PHE A CA 1
ATOM 1143 C C . PHE A 1 142 ? -2.790 -12.526 -2.714 1.00 92.38 142 PHE A C 1
ATOM 1145 O O . PHE A 1 142 ? -2.189 -12.585 -3.780 1.00 92.38 142 PHE A O 1
ATOM 1152 N N . THR A 1 143 ? -2.678 -11.482 -1.894 1.00 91.38 143 THR A N 1
ATOM 1153 C CA . THR A 1 143 ? -1.848 -10.309 -2.180 1.00 91.38 143 THR A CA 1
ATOM 1154 C C . THR A 1 143 ? -0.377 -10.693 -2.268 1.00 91.38 143 THR A C 1
ATOM 1156 O O . THR A 1 143 ? 0.273 -10.348 -3.248 1.00 91.38 143 THR A O 1
ATOM 1159 N N . VAL A 1 144 ? 0.141 -11.452 -1.296 1.00 90.19 144 VAL A N 1
ATOM 1160 C CA . VAL A 1 144 ? 1.533 -11.933 -1.324 1.00 90.19 144 VAL A CA 1
ATOM 1161 C C . VAL A 1 144 ? 1.771 -12.809 -2.556 1.00 90.19 144 VAL A C 1
ATOM 1163 O O . VAL A 1 144 ? 2.720 -12.576 -3.306 1.00 90.19 144 VAL A O 1
ATOM 1166 N N . PHE A 1 145 ? 0.878 -13.763 -2.821 1.00 92.44 145 PHE A N 1
ATOM 1167 C CA . PHE A 1 145 ? 1.002 -14.658 -3.971 1.00 92.44 145 PHE A CA 1
ATOM 1168 C C . PH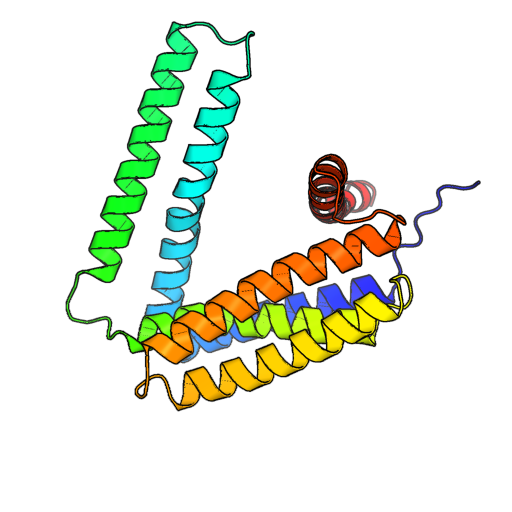E A 1 145 ? 0.985 -13.896 -5.305 1.00 92.44 145 PHE A C 1
ATOM 1170 O O . PHE A 1 145 ? 1.869 -14.074 -6.142 1.00 92.44 145 PHE A O 1
ATOM 1177 N N . TYR A 1 146 ? 0.033 -12.977 -5.479 1.00 91.81 146 TYR A N 1
ATOM 1178 C CA . TYR A 1 146 ? -0.075 -12.178 -6.694 1.00 91.81 146 TYR A CA 1
ATOM 1179 C C . TYR A 1 146 ? 1.104 -11.216 -6.865 1.00 91.81 146 TYR A C 1
ATOM 1181 O O . TYR A 1 146 ? 1.579 -11.039 -7.983 1.00 91.81 146 TYR A O 1
ATOM 1189 N N . THR A 1 147 ? 1.631 -10.628 -5.782 1.00 89.69 147 THR A N 1
ATOM 1190 C CA . THR A 1 147 ? 2.833 -9.780 -5.872 1.00 89.69 147 THR A CA 1
ATOM 1191 C C . THR A 1 147 ? 4.040 -10.552 -6.396 1.00 89.69 147 THR A C 1
ATOM 1193 O O . THR A 1 147 ? 4.803 -10.007 -7.187 1.00 89.69 147 THR A O 1
ATOM 1196 N N . PHE A 1 148 ? 4.186 -11.832 -6.038 1.00 88.69 148 PHE A N 1
ATOM 1197 C CA . PHE A 1 148 ? 5.253 -12.673 -6.577 1.00 88.69 148 PHE A CA 1
ATOM 1198 C C . PHE A 1 148 ? 5.083 -12.914 -8.084 1.00 88.69 148 PHE A C 1
ATOM 1200 O O . PHE A 1 148 ? 6.032 -12.747 -8.847 1.00 88.69 148 PHE A O 1
ATOM 1207 N N . ILE A 1 149 ? 3.858 -13.218 -8.527 1.00 89.62 149 ILE A N 1
ATOM 1208 C CA . ILE A 1 149 ? 3.529 -13.371 -9.954 1.00 89.62 149 ILE A CA 1
ATOM 1209 C C . ILE A 1 149 ? 3.804 -12.071 -10.718 1.00 89.62 149 ILE A C 1
ATOM 1211 O O . ILE A 1 149 ? 4.446 -12.100 -11.763 1.00 89.62 149 ILE A O 1
ATOM 1215 N N . ALA A 1 150 ? 3.359 -10.929 -10.192 1.00 87.06 150 ALA A N 1
ATOM 1216 C CA . ALA A 1 150 ? 3.542 -9.633 -10.837 1.00 87.06 150 ALA A CA 1
ATOM 1217 C C . ALA A 1 150 ? 5.025 -9.259 -10.985 1.00 87.06 150 ALA A C 1
ATOM 1219 O O . ALA A 1 150 ? 5.398 -8.668 -11.991 1.00 87.06 150 ALA A O 1
ATOM 1220 N N . ILE A 1 151 ? 5.880 -9.637 -10.028 1.00 86.06 151 ILE A N 1
ATOM 1221 C CA . ILE A 1 151 ? 7.334 -9.452 -10.143 1.00 86.06 151 ILE A CA 1
ATOM 1222 C C . ILE A 1 151 ? 7.915 -10.363 -11.235 1.00 86.06 151 ILE A C 1
ATOM 1224 O O . ILE A 1 151 ? 8.686 -9.892 -12.063 1.00 86.06 151 ILE A O 1
ATOM 1228 N N . MET A 1 152 ? 7.538 -11.645 -11.272 1.00 85.56 152 MET A N 1
ATOM 1229 C CA . MET A 1 152 ? 8.075 -12.603 -12.254 1.00 85.56 152 MET A CA 1
ATOM 1230 C C . MET A 1 152 ? 7.648 -12.295 -13.695 1.00 85.56 152 MET A C 1
ATOM 1232 O O . MET A 1 152 ? 8.400 -12.554 -14.630 1.00 85.56 152 MET A O 1
ATOM 1236 N N . TYR A 1 153 ? 6.455 -11.723 -13.875 1.00 87.12 153 TYR A N 1
ATOM 1237 C CA . TYR A 1 153 ? 5.863 -11.435 -15.183 1.00 87.12 153 TYR A CA 1
ATOM 1238 C C . TYR A 1 153 ? 5.671 -9.936 -15.444 1.00 87.12 153 TYR A C 1
ATOM 1240 O O . TYR A 1 153 ? 4.837 -9.567 -16.263 1.00 87.12 153 TYR A O 1
ATOM 1248 N N . ALA A 1 154 ? 6.465 -9.060 -14.815 1.00 80.81 154 ALA A N 1
ATOM 1249 C CA . ALA A 1 154 ? 6.342 -7.599 -14.954 1.00 80.81 154 ALA A CA 1
ATOM 1250 C C . ALA A 1 154 ? 6.403 -7.097 -16.413 1.00 80.81 154 ALA A C 1
ATOM 1252 O O . ALA A 1 154 ? 5.942 -5.999 -16.736 1.00 80.81 154 ALA A O 1
ATOM 1253 N N . ASP A 1 155 ? 6.975 -7.912 -17.292 1.00 75.19 155 ASP A N 1
ATOM 1254 C CA . ASP A 1 155 ? 7.179 -7.651 -18.712 1.00 75.19 155 ASP A CA 1
ATOM 1255 C C . ASP A 1 155 ? 5.919 -7.892 -19.551 1.00 75.19 155 ASP A C 1
ATOM 1257 O O . ASP A 1 155 ? 5.740 -7.268 -20.597 1.00 75.19 155 ASP A O 1
ATOM 1261 N N . TYR A 1 156 ? 5.053 -8.796 -19.092 1.00 80.25 156 TYR A N 1
ATOM 1262 C CA . TYR A 1 156 ? 3.866 -9.250 -19.799 1.00 80.25 156 TYR A CA 1
ATOM 1263 C C . TYR A 1 156 ? 2.633 -8.606 -19.172 1.00 80.25 156 TYR A C 1
ATOM 1265 O O . TYR A 1 156 ? 2.466 -8.619 -17.962 1.00 80.25 156 TYR A O 1
ATOM 1273 N N . ASN A 1 157 ? 1.731 -8.049 -19.984 1.00 83.25 157 ASN A N 1
ATOM 1274 C CA . ASN A 1 157 ? 0.456 -7.504 -19.502 1.00 83.25 157 ASN A CA 1
ATOM 1275 C C . ASN A 1 157 ? 0.585 -6.461 -18.367 1.00 83.25 157 ASN A C 1
ATOM 1277 O O . ASN A 1 157 ? -0.171 -6.491 -17.392 1.00 83.25 157 ASN A O 1
ATOM 1281 N N . PHE A 1 158 ? 1.500 -5.494 -18.525 1.00 80.44 158 PHE A N 1
ATOM 1282 C CA . PHE A 1 158 ? 1.777 -4.421 -17.554 1.00 80.44 158 PHE A CA 1
ATOM 1283 C C . PHE A 1 158 ? 0.514 -3.798 -16.929 1.00 80.44 158 PHE A C 1
ATOM 1285 O O . P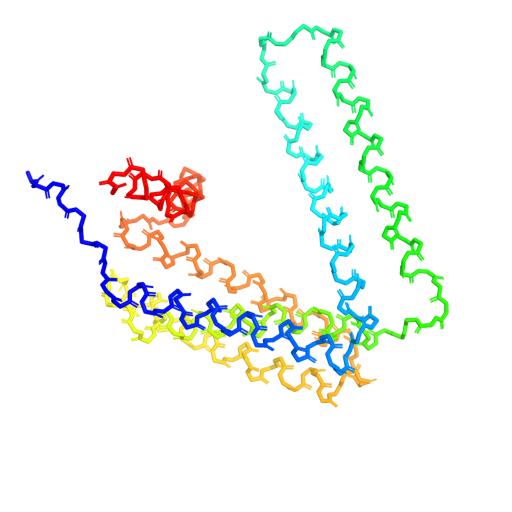HE A 1 158 ? 0.413 -3.671 -15.710 1.00 80.44 158 PHE A O 1
ATOM 1292 N N . VAL A 1 159 ? -0.476 -3.450 -17.759 1.00 84.50 159 VAL A N 1
ATOM 1293 C CA . VAL A 1 159 ? -1.725 -2.803 -17.319 1.00 84.50 159 VAL A CA 1
ATOM 1294 C C . VAL A 1 159 ? -2.525 -3.698 -16.367 1.00 84.50 159 VAL A C 1
ATOM 1296 O O . VAL A 1 159 ? -3.044 -3.215 -15.363 1.00 84.50 159 VAL A O 1
ATOM 1299 N N . ILE A 1 160 ? -2.589 -5.004 -16.636 1.00 86.56 160 ILE A N 1
ATOM 1300 C CA . ILE A 1 160 ? -3.319 -5.962 -15.795 1.00 86.56 160 ILE A CA 1
ATOM 1301 C C . ILE A 1 160 ? -2.641 -6.077 -14.429 1.00 86.56 160 ILE A C 1
ATOM 1303 O O . ILE A 1 160 ? -3.318 -6.023 -13.400 1.00 86.56 160 ILE A O 1
ATOM 1307 N N . HIS A 1 161 ? -1.310 -6.173 -14.403 1.00 86.31 161 HIS A N 1
ATOM 1308 C CA . HIS A 1 161 ? -0.551 -6.222 -13.155 1.00 86.31 161 HIS A CA 1
ATOM 1309 C C . HIS A 1 161 ? -0.685 -4.931 -12.348 1.00 86.31 161 HIS A C 1
ATOM 1311 O O . HIS A 1 161 ? -0.931 -4.996 -11.145 1.00 86.31 161 HIS A O 1
ATOM 1317 N N . LEU A 1 162 ? -0.611 -3.767 -12.998 1.00 85.19 162 LEU A N 1
ATOM 1318 C CA . LEU A 1 162 ? -0.788 -2.471 -12.346 1.00 85.19 162 LEU A CA 1
ATOM 1319 C C . LEU A 1 162 ? -2.178 -2.328 -11.712 1.00 85.19 162 LEU A C 1
ATOM 1321 O O . LEU A 1 162 ? -2.287 -1.944 -10.546 1.00 85.19 162 LEU A O 1
ATOM 1325 N N . ILE A 1 163 ? -3.236 -2.656 -12.460 1.00 85.94 163 ILE A N 1
ATOM 1326 C CA . ILE A 1 163 ? -4.615 -2.601 -11.961 1.00 85.94 163 ILE A CA 1
ATOM 1327 C C . ILE A 1 163 ? -4.780 -3.565 -10.791 1.00 85.94 163 ILE A C 1
ATOM 1329 O O . ILE A 1 163 ? -5.302 -3.176 -9.751 1.00 85.94 163 ILE A O 1
ATOM 1333 N N . THR A 1 164 ? -4.305 -4.802 -10.924 1.00 88.50 164 THR A N 1
ATOM 1334 C CA . THR A 1 164 ? -4.510 -5.826 -9.893 1.00 88.50 164 THR A CA 1
ATOM 1335 C C . THR A 1 164 ? -3.719 -5.528 -8.619 1.00 88.50 164 THR A C 1
ATOM 1337 O O . THR A 1 164 ? -4.245 -5.667 -7.520 1.00 88.50 164 THR A O 1
ATOM 1340 N N . LEU A 1 165 ? -2.476 -5.052 -8.731 1.00 86.44 165 LEU A N 1
ATOM 1341 C CA . LEU A 1 165 ? -1.712 -4.592 -7.570 1.00 86.44 165 LEU A CA 1
ATOM 1342 C C . LEU A 1 165 ? -2.390 -3.395 -6.892 1.00 86.44 165 LEU A C 1
ATOM 1344 O O . LEU A 1 165 ? -2.475 -3.358 -5.666 1.00 86.44 165 LEU A O 1
ATOM 1348 N N . SER A 1 166 ? -2.923 -2.450 -7.672 1.00 85.81 166 SER A N 1
ATOM 1349 C CA . SER A 1 166 ? -3.619 -1.276 -7.130 1.00 85.81 166 SER A CA 1
ATOM 1350 C C . SER A 1 166 ? -4.920 -1.660 -6.422 1.00 85.81 166 SER A C 1
ATOM 1352 O O . SER A 1 166 ? -5.180 -1.184 -5.316 1.00 85.81 166 SER A O 1
ATOM 1354 N N . THR A 1 167 ? -5.719 -2.562 -7.002 1.00 86.88 167 THR A N 1
ATOM 1355 C CA . THR A 1 167 ? -6.951 -3.051 -6.366 1.00 86.88 167 THR A CA 1
ATOM 1356 C C . THR A 1 167 ? -6.646 -3.842 -5.100 1.00 86.88 167 THR A C 1
ATOM 1358 O O . THR A 1 167 ? -7.302 -3.617 -4.084 1.00 86.88 167 THR A O 1
ATOM 1361 N N . MET A 1 168 ? -5.615 -4.693 -5.104 1.00 88.75 168 MET A N 1
ATOM 1362 C CA . MET A 1 168 ? -5.161 -5.408 -3.906 1.00 88.75 168 MET A CA 1
ATOM 1363 C C . MET A 1 168 ? -4.711 -4.446 -2.808 1.00 88.75 168 MET A C 1
ATOM 1365 O O . MET A 1 168 ? -5.086 -4.629 -1.649 1.00 88.75 168 MET A O 1
ATOM 1369 N N . LEU A 1 169 ? -3.966 -3.393 -3.150 1.00 85.81 169 LEU A N 1
ATOM 1370 C CA . LEU A 1 169 ? -3.547 -2.367 -2.198 1.00 85.81 169 LEU A CA 1
ATOM 1371 C C . LEU A 1 169 ? -4.761 -1.679 -1.548 1.00 85.81 169 LEU A C 1
ATOM 1373 O O . LEU A 1 169 ? -4.848 -1.606 -0.319 1.00 85.81 169 LEU A O 1
ATOM 1377 N N . SER A 1 170 ? -5.728 -1.224 -2.352 1.00 83.31 170 SER A N 1
ATOM 1378 C CA . SER A 1 170 ? -6.958 -0.596 -1.851 1.00 83.31 170 SER A CA 1
ATOM 1379 C C . SER A 1 170 ? -7.777 -1.547 -0.977 1.00 83.31 170 SER A C 1
ATOM 1381 O O . SER A 1 170 ? -8.240 -1.162 0.098 1.00 83.31 170 SER A O 1
ATOM 1383 N N . LEU A 1 171 ? -7.922 -2.803 -1.403 1.00 86.88 171 LEU A N 1
ATOM 1384 C CA . LEU A 1 171 ? -8.714 -3.812 -0.707 1.00 86.88 171 LEU A CA 1
ATOM 1385 C C . LEU A 1 171 ? -8.078 -4.190 0.641 1.00 86.88 171 LEU A C 1
ATOM 1387 O O . LEU A 1 171 ? -8.784 -4.254 1.648 1.00 86.88 171 LEU A O 1
ATOM 1391 N N . ASN A 1 172 ? -6.747 -4.319 0.704 1.00 84.94 172 ASN A N 1
ATOM 1392 C CA . ASN A 1 172 ? -6.022 -4.468 1.970 1.00 84.94 172 ASN A CA 1
ATOM 1393 C C . ASN A 1 172 ? -6.217 -3.259 2.893 1.00 84.94 172 ASN A C 1
ATOM 1395 O O . ASN A 1 172 ? -6.397 -3.434 4.098 1.00 84.94 172 ASN A O 1
ATOM 1399 N N . GLY A 1 173 ? -6.201 -2.038 2.352 1.00 80.19 173 GLY A N 1
ATOM 1400 C CA . GLY A 1 173 ? -6.460 -0.821 3.122 1.00 80.19 173 GLY A CA 1
ATOM 1401 C C . GLY A 1 173 ? -7.843 -0.836 3.777 1.00 80.19 173 GLY A C 1
ATOM 1402 O O . GLY A 1 173 ? -7.960 -0.668 4.993 1.00 80.19 173 GLY A O 1
ATOM 1403 N N . ILE A 1 174 ? -8.885 -1.114 2.989 1.00 83.38 174 ILE A N 1
ATOM 1404 C CA . ILE A 1 174 ? -10.280 -1.161 3.453 1.00 83.38 174 ILE A CA 1
ATOM 1405 C C . ILE A 1 174 ? -10.485 -2.283 4.477 1.00 83.38 174 ILE A C 1
ATOM 1407 O O . ILE A 1 174 ? -11.068 -2.051 5.536 1.00 83.38 174 ILE A O 1
ATOM 1411 N N . LEU A 1 175 ? -9.983 -3.491 4.208 1.00 84.19 175 LEU A N 1
ATOM 1412 C CA . LEU A 1 175 ? -10.132 -4.620 5.128 1.00 84.19 175 LEU A CA 1
ATOM 1413 C C . LEU A 1 175 ? -9.367 -4.431 6.429 1.00 84.19 175 LEU A C 1
ATOM 1415 O O . LEU A 1 175 ? -9.823 -4.894 7.474 1.00 84.19 175 LEU A O 1
ATOM 1419 N N . ARG A 1 176 ? -8.233 -3.733 6.400 1.00 79.88 176 ARG A N 1
ATOM 1420 C CA . ARG A 1 176 ? -7.479 -3.413 7.609 1.00 79.88 176 ARG A CA 1
ATOM 1421 C C . ARG A 1 176 ? -8.198 -2.361 8.453 1.00 79.88 176 ARG A C 1
ATOM 1423 O O . ARG A 1 176 ? -8.276 -2.521 9.668 1.00 79.88 176 ARG A O 1
ATOM 1430 N N . LEU A 1 177 ? -8.792 -1.345 7.824 1.00 77.31 177 LEU A N 1
ATOM 1431 C CA . LEU A 1 177 ? -9.697 -0.407 8.500 1.00 77.31 177 LEU A CA 1
ATOM 1432 C C . LEU A 1 177 ? -10.897 -1.142 9.117 1.00 77.31 177 LEU A C 1
ATOM 1434 O O . LEU A 1 177 ? -11.240 -0.890 10.271 1.00 77.31 177 LEU A O 1
ATOM 1438 N N . ALA A 1 178 ? -11.488 -2.097 8.391 1.00 78.19 178 ALA A N 1
ATOM 1439 C CA . ALA A 1 178 ? -12.578 -2.936 8.891 1.00 78.19 178 ALA A CA 1
ATOM 1440 C C . ALA A 1 178 ? -12.160 -3.771 10.107 1.00 78.1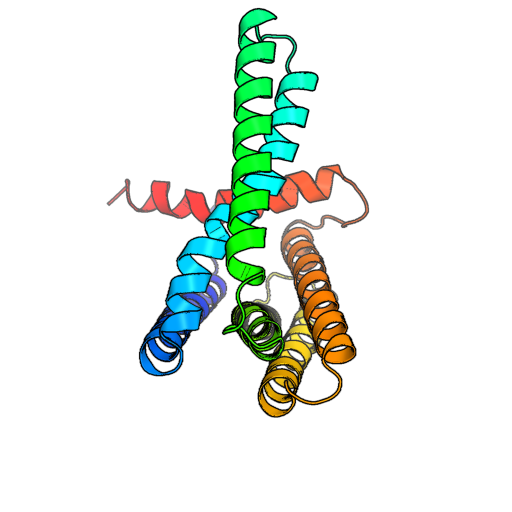9 178 ALA A C 1
ATOM 1442 O O . ALA A 1 178 ? -12.888 -3.835 11.095 1.00 78.19 178 ALA A O 1
ATOM 1443 N N . LEU A 1 179 ? -10.970 -4.376 10.048 1.00 80.81 179 LEU A N 1
ATOM 1444 C CA . LEU A 1 179 ? -10.397 -5.182 11.121 1.00 80.81 179 LEU A CA 1
ATOM 1445 C C . LEU A 1 179 ? -10.239 -4.351 12.400 1.00 80.81 179 LEU A C 1
ATOM 1447 O O . LEU A 1 179 ? -10.726 -4.760 13.452 1.00 80.81 179 LEU A O 1
ATOM 1451 N N . TYR A 1 180 ? -9.634 -3.164 12.301 1.00 77.56 180 TYR A N 1
ATOM 1452 C CA . TYR A 1 180 ? -9.467 -2.272 13.449 1.00 77.56 180 TYR A CA 1
ATOM 1453 C C . TYR A 1 180 ? -10.800 -1.766 13.991 1.00 77.56 180 TYR A C 1
ATOM 1455 O O . TYR A 1 180 ? -10.988 -1.741 15.199 1.00 77.56 180 TYR A O 1
ATOM 1463 N N . LEU A 1 181 ? -11.760 -1.415 13.134 1.00 74.88 181 LEU A N 1
ATOM 1464 C CA . LEU A 1 181 ? -13.087 -1.001 13.595 1.00 74.88 181 LEU A CA 1
ATOM 1465 C C . LEU A 1 181 ? -13.860 -2.137 14.271 1.00 74.88 181 LEU A C 1
ATOM 1467 O O . LEU A 1 181 ? -14.615 -1.881 15.211 1.00 74.88 181 LEU A O 1
ATOM 1471 N N . SER A 1 182 ? -13.637 -3.382 13.839 1.00 76.12 182 SER A N 1
ATOM 1472 C CA . SER A 1 182 ? -14.273 -4.557 14.434 1.00 76.12 182 SER A CA 1
ATOM 1473 C C . SER A 1 182 ? -13.860 -4.790 15.888 1.00 76.12 182 SER A C 1
ATOM 1475 O O . SER A 1 182 ? -14.682 -5.267 16.663 1.00 76.12 182 SER A O 1
ATOM 1477 N N . GLU A 1 183 ? -12.646 -4.383 16.279 1.00 71.38 183 GLU A N 1
ATOM 1478 C CA . GLU A 1 183 ? -12.194 -4.425 17.677 1.00 71.38 183 GLU A CA 1
ATOM 1479 C C . GLU A 1 183 ? -13.063 -3.552 18.595 1.00 71.38 183 GLU A C 1
ATOM 1481 O O . GLU A 1 183 ? -13.279 -3.893 19.753 1.00 71.38 183 GLU A O 1
ATOM 1486 N N . TYR A 1 184 ? -13.616 -2.459 18.067 1.00 69.75 184 TYR A N 1
ATOM 1487 C CA . TYR A 1 184 ? -14.435 -1.506 18.822 1.00 69.75 184 TYR A CA 1
ATOM 1488 C C . TYR A 1 184 ? -15.938 -1.649 18.529 1.00 69.75 184 TYR A C 1
ATOM 1490 O O . TYR A 1 184 ? -16.724 -0.776 18.892 1.00 69.75 184 TYR A O 1
ATOM 1498 N N . GLY A 1 185 ? -16.359 -2.720 17.841 1.00 68.44 185 GLY A N 1
ATOM 1499 C CA . GLY A 1 185 ? -17.763 -2.960 17.479 1.00 68.44 185 GLY A CA 1
ATOM 1500 C C . GLY A 1 185 ? -18.342 -1.962 16.463 1.00 68.44 185 GLY A C 1
ATOM 1501 O O . GLY A 1 185 ? -19.561 -1.852 16.316 1.00 68.44 185 GLY A O 1
ATOM 1502 N N . LEU A 1 186 ? -17.491 -1.215 15.755 1.00 67.62 186 LEU A N 1
ATOM 1503 C CA . LEU A 1 186 ? -17.900 -0.161 14.830 1.00 67.62 186 LEU A CA 1
ATOM 1504 C C . LEU A 1 186 ? -18.054 -0.696 13.399 1.00 67.62 186 LEU A C 1
ATOM 1506 O O . LEU A 1 186 ? -17.278 -1.523 12.926 1.00 67.62 186 LEU A O 1
ATOM 1510 N N . LYS A 1 187 ? -19.056 -0.181 12.675 1.00 69.81 187 LYS A N 1
ATOM 1511 C CA . LYS A 1 187 ? -19.303 -0.504 11.257 1.00 69.81 187 LYS A CA 1
ATOM 1512 C C . LYS A 1 187 ? -18.690 0.553 10.334 1.00 69.81 187 LYS A C 1
ATOM 1514 O O . LYS A 1 187 ? -18.734 1.744 10.646 1.00 69.81 187 LYS A O 1
ATOM 1519 N N . LEU A 1 188 ? -18.215 0.123 9.163 1.00 61.97 188 LEU A N 1
ATOM 1520 C CA . LEU A 1 188 ? -17.602 0.969 8.122 1.00 61.97 188 LEU A CA 1
ATOM 1521 C C . LEU A 1 188 ? -18.561 1.988 7.477 1.00 61.97 188 LEU A C 1
ATOM 1523 O O . LEU A 1 188 ? -18.111 2.989 6.934 1.00 61.97 188 LEU A O 1
ATOM 1527 N N . ASN A 1 189 ? -19.878 1.780 7.583 1.00 61.06 189 ASN A N 1
ATOM 1528 C CA . ASN A 1 189 ? -20.885 2.570 6.859 1.00 61.06 189 ASN A CA 1
ATOM 1529 C C . ASN A 1 189 ? -21.030 4.032 7.324 1.00 61.06 189 ASN A C 1
ATOM 1531 O O . ASN A 1 189 ? -21.765 4.792 6.701 1.00 61.06 189 ASN A O 1
ATOM 1535 N N . LYS A 1 190 ? -20.386 4.453 8.421 1.00 63.66 190 LYS A N 1
ATOM 1536 C CA . LYS A 1 190 ? -20.476 5.836 8.923 1.00 63.66 190 LYS A CA 1
ATOM 1537 C C . LYS A 1 190 ? -19.132 6.545 8.751 1.00 63.66 190 LYS A C 1
ATOM 1539 O O . LYS A 1 190 ? -18.123 6.066 9.255 1.00 63.66 190 LYS A O 1
ATOM 1544 N N . MET A 1 191 ? -19.122 7.748 8.165 1.00 55.41 191 MET A N 1
ATOM 1545 C CA . MET A 1 191 ? -17.916 8.601 8.080 1.00 55.41 191 MET A CA 1
ATOM 1546 C C . MET A 1 191 ? -17.274 8.876 9.452 1.00 55.41 191 MET A C 1
ATOM 1548 O O . MET A 1 191 ? -16.055 8.983 9.566 1.00 55.41 191 MET A O 1
ATOM 1552 N N . LYS A 1 192 ? -18.082 8.921 10.525 1.00 58.38 192 LYS A N 1
ATOM 1553 C CA . LYS A 1 192 ? -17.581 9.015 11.908 1.00 58.38 192 LYS A CA 1
ATOM 1554 C C . LYS A 1 192 ? -16.685 7.823 12.284 1.00 58.38 192 LYS A C 1
ATOM 1556 O O . LYS A 1 192 ? -15.700 8.020 12.984 1.00 58.38 192 LYS A O 1
ATOM 1561 N N . SER A 1 193 ? -16.974 6.624 11.775 1.00 59.50 193 SER A N 1
ATOM 1562 C CA . SER A 1 193 ? -16.163 5.421 11.988 1.00 59.50 193 SER A CA 1
ATOM 1563 C C . SER A 1 193 ? -14.801 5.525 11.307 1.00 59.50 193 SER A C 1
ATOM 1565 O O . SER A 1 193 ? -13.809 5.142 11.906 1.00 59.50 193 SER A O 1
ATOM 1567 N N . PHE A 1 194 ? -14.706 6.110 10.110 1.00 58.97 194 PHE A N 1
ATOM 1568 C CA . PHE A 1 194 ? -13.408 6.342 9.462 1.00 58.97 194 PHE A CA 1
ATOM 1569 C C . PHE A 1 194 ? -12.506 7.252 10.297 1.00 58.97 194 PHE A C 1
ATOM 1571 O O . PHE A 1 194 ? -11.343 6.924 10.516 1.00 58.97 194 PHE A O 1
ATOM 1578 N N . ARG A 1 195 ? -13.048 8.355 10.830 1.00 59.31 195 ARG A N 1
ATOM 1579 C CA . ARG A 1 195 ? -12.289 9.263 11.706 1.00 59.31 195 ARG A CA 1
ATOM 1580 C C . ARG A 1 195 ? -11.778 8.551 12.962 1.00 59.31 195 ARG A C 1
ATOM 1582 O O . ARG A 1 195 ? -10.639 8.766 13.359 1.00 59.31 195 ARG A O 1
ATOM 1589 N N . ILE A 1 196 ? -12.606 7.687 13.552 1.00 59.97 196 ILE A N 1
ATOM 1590 C CA . ILE A 1 196 ? -12.234 6.873 14.716 1.00 59.97 196 ILE A CA 1
ATOM 1591 C C . ILE A 1 196 ? -11.168 5.834 14.337 1.00 59.97 196 ILE A C 1
ATOM 1593 O O . ILE A 1 196 ? -10.215 5.657 15.084 1.00 59.97 196 ILE A O 1
ATOM 1597 N N . ALA A 1 197 ? -11.264 5.201 13.165 1.00 59.47 197 ALA A N 1
ATOM 1598 C CA . ALA A 1 197 ? -10.262 4.249 12.686 1.00 59.47 197 ALA A CA 1
ATOM 1599 C C . ALA A 1 197 ? -8.882 4.900 12.508 1.00 59.47 197 ALA A C 1
ATOM 1601 O O . ALA A 1 197 ? -7.882 4.341 12.951 1.00 59.47 197 ALA A O 1
ATOM 1602 N N . PHE A 1 198 ? -8.830 6.097 11.914 1.00 60.22 198 PHE A N 1
ATOM 1603 C CA . PHE A 1 198 ? -7.590 6.867 11.797 1.00 60.22 198 PHE A CA 1
ATOM 1604 C C . PHE A 1 198 ? -7.045 7.275 13.168 1.00 60.22 198 PHE A C 1
ATOM 1606 O O . PHE A 1 198 ? -5.858 7.088 13.415 1.00 60.22 198 PHE A O 1
ATOM 1613 N N . TYR A 1 199 ? -7.911 7.726 14.081 1.00 60.12 199 TYR A N 1
ATOM 1614 C CA . TYR A 1 199 ? -7.514 8.042 15.453 1.00 60.12 199 TYR A CA 1
ATOM 1615 C C . TYR A 1 199 ? -6.940 6.822 16.188 1.00 60.12 199 TYR A C 1
ATOM 1617 O O . TYR A 1 199 ? -5.935 6.954 16.867 1.00 60.12 199 TYR A O 1
ATOM 1625 N N . ILE A 1 200 ? -7.509 5.625 16.007 1.00 60.06 200 ILE A N 1
ATOM 1626 C CA . ILE A 1 200 ? -6.983 4.372 16.579 1.00 60.06 200 ILE A CA 1
ATOM 1627 C C . ILE A 1 200 ? -5.624 4.003 15.966 1.00 60.06 200 ILE A C 1
ATOM 1629 O O . ILE A 1 200 ? -4.731 3.508 16.657 1.00 60.06 200 ILE A O 1
ATOM 1633 N N . MET A 1 201 ? -5.451 4.201 14.657 1.00 59.59 201 MET A N 1
ATOM 1634 C CA . MET A 1 201 ? -4.171 3.946 13.989 1.00 59.59 201 MET A CA 1
ATOM 1635 C C . MET A 1 201 ? -3.081 4.908 14.486 1.00 59.59 201 MET A C 1
ATOM 1637 O O . MET A 1 201 ? -1.952 4.474 14.700 1.00 59.59 201 MET A O 1
ATOM 1641 N N . GLU A 1 202 ? -3.429 6.173 14.730 1.00 54.19 202 GLU A N 1
ATOM 1642 C CA . GLU A 1 202 ? -2.534 7.214 15.250 1.00 54.19 202 GLU A CA 1
ATOM 1643 C C . GLU A 1 202 ? -2.264 7.064 16.759 1.00 54.19 202 GLU A C 1
ATOM 1645 O O . GLU A 1 202 ? -1.122 7.189 17.206 1.00 54.19 202 GLU A O 1
ATOM 1650 N N . SER A 1 203 ? -3.276 6.702 17.554 1.00 51.50 203 SER A N 1
ATOM 1651 C CA . SER A 1 203 ? -3.135 6.457 18.992 1.00 51.50 203 SER A CA 1
ATOM 1652 C C . SER A 1 203 ? -2.229 5.255 19.264 1.00 51.50 203 SER A C 1
ATOM 1654 O O . SER A 1 203 ? -1.378 5.304 20.142 1.00 51.50 203 SER A O 1
ATOM 1656 N N . ASN A 1 204 ? -2.326 4.188 18.465 1.00 50.75 204 ASN A N 1
ATOM 1657 C CA . ASN A 1 204 ? -1.419 3.038 18.575 1.00 50.75 204 ASN A CA 1
ATOM 1658 C C . ASN A 1 204 ? 0.046 3.371 18.228 1.00 50.75 204 ASN A C 1
ATOM 1660 O O . ASN A 1 204 ? 0.942 2.654 18.668 1.00 50.75 204 ASN A O 1
ATOM 1664 N N . LEU A 1 205 ? 0.304 4.439 17.464 1.00 43.16 205 LEU A N 1
ATOM 1665 C CA . LEU A 1 205 ? 1.657 4.949 17.203 1.00 43.16 205 LEU A CA 1
ATOM 1666 C C . LEU A 1 205 ? 2.175 5.834 18.351 1.00 43.16 205 LEU A C 1
ATOM 1668 O O . LEU A 1 205 ? 3.371 5.829 18.626 1.00 43.16 205 LEU A O 1
ATOM 1672 N N . THR A 1 206 ? 1.287 6.554 19.042 1.00 34.69 206 THR A N 1
ATOM 1673 C CA . THR A 1 206 ? 1.623 7.528 20.102 1.00 34.69 206 THR A CA 1
ATOM 1674 C C . THR A 1 206 ? 1.598 6.957 21.522 1.00 34.69 206 THR A C 1
ATOM 1676 O O . THR A 1 206 ? 2.246 7.507 22.407 1.00 34.69 206 THR A O 1
ATOM 1679 N N . ILE A 1 207 ? 0.943 5.818 21.771 1.00 38.09 207 ILE A N 1
ATOM 1680 C CA . ILE A 1 207 ? 1.009 5.150 23.087 1.00 38.09 207 ILE A CA 1
ATOM 1681 C C . ILE A 1 207 ? 2.454 4.723 23.417 1.00 38.09 207 ILE A C 1
ATOM 1683 O O . ILE A 1 207 ? 2.856 4.775 24.579 1.00 38.09 207 ILE A O 1
ATOM 1687 N N . LYS A 1 208 ? 3.285 4.436 22.401 1.00 37.97 208 LYS A N 1
ATOM 1688 C CA . LYS A 1 208 ? 4.719 4.160 22.593 1.00 37.97 208 LYS A CA 1
ATOM 1689 C C . LYS A 1 208 ? 5.492 5.337 23.203 1.00 37.97 208 LYS A C 1
ATOM 1691 O O . LYS A 1 208 ? 6.362 5.106 24.031 1.00 37.97 208 LYS A O 1
ATOM 1696 N N . SER A 1 209 ? 5.139 6.587 22.881 1.00 31.88 209 SER A N 1
ATOM 1697 C CA . SER A 1 209 ? 5.826 7.765 23.438 1.00 31.88 209 SER A CA 1
ATOM 1698 C C . SER A 1 209 ? 5.403 8.120 24.867 1.00 31.88 209 SER A C 1
ATOM 1700 O O . SER A 1 209 ? 5.992 9.015 25.466 1.00 31.88 209 SER A O 1
ATOM 1702 N N . ILE A 1 210 ? 4.379 7.459 25.418 1.00 34.78 210 ILE A N 1
ATOM 1703 C CA . ILE A 1 210 ? 3.956 7.658 26.813 1.00 34.78 210 ILE A CA 1
ATOM 1704 C C . ILE A 1 210 ? 4.578 6.585 27.717 1.00 34.78 210 ILE A C 1
ATOM 1706 O O . ILE A 1 210 ? 4.968 6.906 28.833 1.00 34.78 210 ILE A O 1
ATOM 1710 N N . GLU A 1 211 ? 4.753 5.350 27.230 1.00 36.53 211 GLU A N 1
ATOM 1711 C CA . GLU A 1 211 ? 5.436 4.289 27.993 1.00 36.53 211 GLU A CA 1
ATOM 1712 C C . GLU A 1 211 ? 6.972 4.442 27.996 1.00 36.53 211 GLU A C 1
ATOM 1714 O O . GLU A 1 211 ? 7.591 4.165 29.018 1.00 36.53 211 GLU A O 1
ATOM 1719 N N . GLU A 1 212 ? 7.603 4.958 26.928 1.00 36.00 212 GLU A N 1
ATOM 1720 C CA . GLU A 1 212 ? 9.060 5.232 26.917 1.00 36.00 212 GLU A CA 1
ATOM 1721 C C . GLU A 1 212 ? 9.468 6.472 27.735 1.00 36.00 212 GLU A C 1
ATOM 1723 O O . GLU A 1 212 ? 10.633 6.607 28.086 1.00 36.00 212 GLU A O 1
ATOM 1728 N N . ASN A 1 213 ? 8.523 7.348 28.095 1.00 31.62 213 ASN A N 1
ATOM 1729 C CA . ASN A 1 213 ? 8.765 8.487 28.994 1.00 31.62 213 ASN A CA 1
ATOM 1730 C C . ASN A 1 213 ? 8.411 8.180 30.465 1.00 31.62 213 ASN A C 1
ATOM 1732 O O . ASN A 1 213 ? 8.342 9.093 31.288 1.00 31.62 213 ASN A O 1
ATOM 1736 N N . GLN A 1 214 ? 8.147 6.911 30.794 1.00 32.16 214 GLN A N 1
ATOM 1737 C CA . GLN A 1 214 ? 7.885 6.443 32.161 1.00 32.16 214 GLN A CA 1
ATOM 1738 C C . GLN A 1 214 ? 8.843 5.326 32.615 1.00 32.16 214 GLN A C 1
ATOM 1740 O O . GLN A 1 214 ? 8.536 4.620 33.578 1.00 32.16 214 GLN A O 1
ATOM 1745 N N . ILE A 1 215 ? 10.004 5.187 31.960 1.00 35.28 215 ILE A N 1
ATOM 1746 C CA . ILE A 1 215 ? 11.153 4.405 32.452 1.00 35.28 215 ILE A CA 1
ATOM 1747 C C . ILE A 1 215 ? 12.293 5.364 32.779 1.00 35.28 215 ILE A C 1
ATOM 1749 O O . ILE A 1 215 ? 12.596 6.216 31.916 1.00 35.28 215 ILE A O 1
#

Secondary structure (DSSP, 8-state):
--------HHHHHHHHHHHHHHHHHHHHHHHH-HHHHHHHHHHHHHHHHHHHHHHHHHHHHH-TTS-HHHHHHHHHHHHHHHHHHHHHHHHHHSSTT--THHHHHHHHHHHHHHHHHHHHHHHH-TTS-HHHHHHHHHHHHHHHHHHHHHHHTTTS-HHHHHHHHHHHHHHHHHHHHHHHHHHTT--TTSHHHHHHHHHHHHHHHHTHHHHTT--

Foldseek 3Di:
DDPDDCPPVLVVVLVVVLVVVVVVLLVVCCVPPVVLSVCLVVLVVLVVLQVVLVVQLVVLVPDPPDDPVRSVVSNVVSVVSNVVSVVVNCVSVVDDPDDLLSVLVNLLSVQLSLLSSLLSCLPRPPLFDVVLSVVSNVLSVVSNVLSVVCNVVVVPPVVVSVVVSVVSVVSSVVSVLVRQLRSVVHDPPDPVSVVVSVVSVVVVVCVVVVVVVVD

Sequence (215 aa):
MSHKSYMNRRKLMVNNIVGVSIVIVIFAQLMFFRLIAIMSIVVYPMALLVPYGVYMVYKIIVDSKITLLAKIIKLAFTVAYTIFSMIFLNMLFSYPHITLRYIIYFLSIPTSIIGLAGFLKGLMIDVYSPLFRFLNFCVGMFTVFYTFIAIMYADYNFVIHLITLSTMLSLNGILRLALYLSEYGLKLNKMKSFRIAFYIMESNLTIKSIEENQI